Protein 9KHP (pdb70)

Solvent-accessible surface area: 12749 Å² total

Organism: NCBI:txid1038928

Radius of gyration: 18.42 Å; Cα contacts (8 Å, |Δi|>4): 536; chains: 1; bounding box: 43×42×57 Å

Secondary structure (DSSP, 8-state):
-PPP-----BTTBS-EES-HHHHHHHHHHHTTS-TTS-EEEEEETT--EEEEEGGGGG--GGGS-HHHHHHHHH--SEEEEET-TT-HHHHHHHHTT-EEEEEES-HHHHHHHHHHT--EEE--GGGHHHHSPTTS--EEEEEE-SSGGGGG-SHHHHHHHHHHHHHTEEEEEEEEEEEE--PPPGGGHHHHHHHHHTTPPTTEEEEEEEETTEE---EEEE---HHHHHHHHTTSSEEEEEEEEETTEEEEEEEE--

InterPro domains:
  IPR029063 S-adenosyl-L-methionine-dependent methyltransferase superfamily [G3DSA:3.40.50.150] (86-235)
  IPR029063 S-adenosyl-L-methionine-dependent methyltransferase superfamily [SSF53335] (89-272)
  IPR041698 Methyltransferase domain 25 [PF13649] (104-197)

Nearest PDB structures (foldseek):
  4nec-assembly1_A  TM=6.657E-01  e=1.499E-09  Streptomyces lasalocidi
  4nec-assembly4_D  TM=6.684E-01  e=3.317E-09  Streptomyces lasalocidi
  5t67-assembly1_A  TM=5.913E-01  e=2.034E-09  Actinomadura kijaniata
  7wzf-assembly1_A  TM=6.565E-01  e=1.625E-08  Streptomyces yunnanensis
  5t6b-assembly1_A  TM=5.320E-01  e=2.299E-09  Actinomadura kijaniata

B-factor: mean 22.59, std 8.32, range [8.63, 58.0]

Sequence (258 aa):
GPVPAGAAGAPGHEPLLGDPFGAVLRRCLDGGGTRDLAFEVVERDDGFIIAQDAGIYFAPPGEWPPTEQWAVERARGRVLDVGCGAGRHGLALREAGLDVLGVDSSPGAAEVARERGLDVLEARFTELPARLPDGAGPFDTFLLLGNGTGLLGTPAQARETLGALAEVAAPGAVILGDGLDVPVPPDRAAYERWNAERGRPEGFVRIRLRDRLLVGEWFDYAMISPDDLGRVLAGTRWDLASVERAGVRYLATLRLRD

Foldseek 3Di:
DDDDDDDDDDVVGAFDAAFQLLVQLVQCVVVPLAWPGGKWWKAFPVGDIDIDTRSVLQDALVPDDVLLNVQLVPFDAAEEEEQQQLNRRVLVVVVVPHNYEYEHQRPSSQVNNVVSPHHYFNDHLLCCVVRPDPVHDLHQEYEQDPQSVQQCFALVSVQSSLQSNLSSHDAFHKYWHKFFQDDDDPVCVVVQVVCVVVVHDPFKTWMWIDDDSYIYDTTIGGGAHPVNVQVSCVPHQWHFDDWADDVRMIITMITGHD

Structure (mmCIF, N/CA/C/O backbone):
data_9KHP
#
_entry.id   9KHP
#
_cell.length_a   60.990
_cell.length_b   124.320
_cell.length_c   69.900
_cell.angle_alpha   90.000
_cell.angle_beta   90.000
_cell.angle_gamma   90.000
#
_symmetry.space_group_name_H-M   'C 2 2 21'
#
loop_
_entity.id
_entity.type
_entity.pdbx_description
1 polymer 'Class I SAM-dependent methyltransferase'
2 non-polymer S-ADENOSYL-L-HOMOCYSTEINE
3 non-polymer CYSTEINE
4 non-polymer 'DIMETHYL SULFOXIDE'
5 non-polymer 1,2-ETHANEDIOL
6 non-polymer 'ACETATE ION'
7 water water
#
loop_
_atom_site.group_PDB
_atom_site.id
_atom_site.type_symbol
_atom_site.label_atom_id
_atom_site.label_alt_id
_atom_site.label_comp_id
_atom_site.label_asym_id
_atom_site.label_entity_id
_atom_site.label_seq_id
_atom_site.pdbx_PDB_ins_code
_atom_site.Cartn_x
_atom_site.Cartn_y
_atom_site.Cartn_z
_atom_site.occupancy
_atom_site.B_iso_or_equiv
_atom_site.auth_seq_id
_atom_site.auth_comp_id
_atom_site.auth_asym_id
_atom_site.auth_atom_id
_atom_site.pdbx_PDB_model_num
ATOM 1 N N . GLY A 1 26 ? 10.83373 3.62681 34.00386 1.000 48.43696 26 GLY A N 1
ATOM 2 C CA . GLY A 1 26 ? 10.96125 3.28146 35.41067 1.000 48.54412 26 GLY A CA 1
ATOM 3 C C . GLY A 1 26 ? 9.81563 2.46223 35.98430 1.000 43.43092 26 GLY A C 1
ATOM 4 O O . GLY A 1 26 ? 8.73337 2.39612 35.39413 1.000 42.88997 26 GLY A O 1
ATOM 5 N N . PRO A 1 27 ? 10.05050 1.83658 37.13727 1.000 42.51905 27 PRO A N 1
ATOM 6 C CA . PRO A 1 27 ? 9.00802 1.01366 37.76459 1.000 39.93981 27 PRO A CA 1
ATOM 7 C C . PRO A 1 27 ? 8.03131 1.85656 38.57381 1.000 38.88215 27 PRO A C 1
ATOM 8 O O . PRO A 1 27 ? 8.40419 2.84402 39.21185 1.000 40.86071 27 PRO A O 1
ATOM 12 N N . VAL A 1 28 ? 6.77089 1.44489 38.55983 1.000 29.62867 28 VAL A N 1
ATOM 13 C CA . VAL A 1 28 ? 5.67342 2.23958 39.10196 1.000 32.60447 28 VAL A CA 1
ATOM 14 C C . VAL A 1 28 ? 5.33512 1.72474 40.49583 1.000 31.08744 28 VAL A C 1
ATOM 15 O O . VAL A 1 28 ? 4.97211 0.54582 40.63273 1.000 29.10049 28 VAL A O 1
ATOM 19 N N . PRO A 1 29 ? 5.41674 2.55665 41.53766 1.000 31.97958 29 PRO A N 1
ATOM 20 C CA . PRO A 1 29 ? 4.96902 2.12250 42.86362 1.000 25.53590 29 PRO A CA 1
ATOM 21 C C . PRO A 1 29 ? 3.47770 1.82928 42.86293 1.000 27.64174 29 PRO A C 1
ATOM 22 O O . PRO A 1 29 ? 2.70142 2.43549 42.12241 1.000 26.24659 29 PRO A O 1
ATOM 26 N N . ALA A 1 30 ? 3.07724 0.89244 43.72202 1.000 25.03809 30 ALA A N 1
ATOM 27 C CA . ALA A 1 30 ? 1.70697 0.39695 43.68076 1.000 21.85797 30 ALA A CA 1
ATOM 28 C C . ALA A 1 30 ? 0.72209 1.25607 44.46529 1.000 26.92125 30 ALA A C 1
ATOM 29 O O . ALA A 1 30 ? -0.45826 1.31730 44.10032 1.000 31.35260 30 ALA A O 1
ATOM 31 N N . GLY A 1 31 ? 1.13893 1.88612 45.55415 1.000 23.03175 31 GLY A N 1
ATOM 32 C CA . GLY A 1 31 ? 0.13201 2.58536 46.33455 1.000 28.01662 31 GLY A CA 1
ATOM 33 C C . GLY A 1 31 ? -0.61424 1.68356 47.30128 1.000 27.91178 31 GLY A C 1
ATOM 34 O O . GLY A 1 31 ? -0.97083 0.54446 46.97566 1.000 27.47836 31 GLY A O 1
ATOM 35 N N . ALA A 1 32 ? -0.85249 2.18988 48.50154 1.000 23.95512 32 ALA A N 1
ATOM 36 C CA . ALA A 1 32 ? -1.31652 1.36300 49.59514 1.000 23.52198 32 ALA A CA 1
ATOM 37 C C . ALA A 1 32 ? -2.81608 1.12546 49.50893 1.000 23.01605 32 ALA A C 1
ATOM 38 O O . ALA A 1 32 ? -3.56886 1.91434 48.92990 1.000 23.61743 32 ALA A O 1
ATOM 40 N N . ALA A 1 33 ? -3.23998 0.00683 50.08026 1.000 18.43812 33 ALA A N 1
ATOM 41 C CA . ALA A 1 33 ? -4.65072 -0.21337 50.31726 1.000 18.08211 33 ALA A CA 1
ATOM 42 C C . ALA A 1 33 ? -5.09742 0.57381 51.54561 1.000 17.56462 33 ALA A C 1
ATOM 43 O O . ALA A 1 33 ? -4.28800 1.08460 52.32661 1.000 18.92914 33 ALA A O 1
ATOM 45 N N . GLY A 1 34 ? -6.40565 0.65804 51.71927 1.000 18.44631 34 GLY A N 1
ATOM 46 C CA . GLY A 1 34 ? -6.93113 1.26709 52.91909 1.000 15.89927 34 GLY A CA 1
ATOM 47 C C . GLY A 1 34 ? -7.37999 2.69960 52.69485 1.000 19.05640 34 GLY A C 1
ATOM 48 O O . GLY A 1 34 ? -6.81748 3.44571 51.88440 1.000 19.35985 34 GLY A O 1
ATOM 49 N N . ALA A 1 35 ?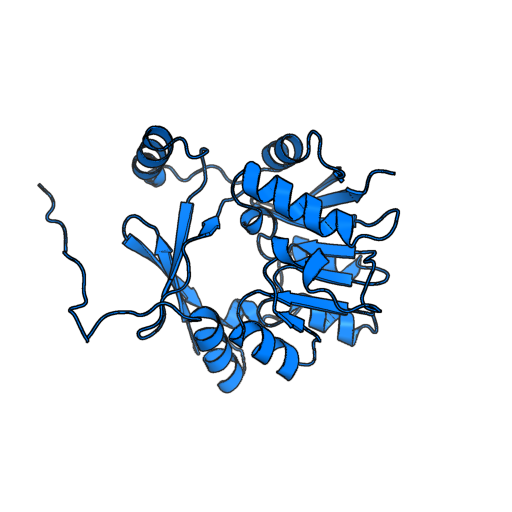 -8.40047 3.09161 53.44150 1.000 17.97849 35 ALA A N 1
ATOM 50 C CA . ALA A 1 35 ? -8.92115 4.44982 53.48681 1.000 17.36430 35 ALA A CA 1
ATOM 51 C C . ALA A 1 35 ? -9.50259 4.64303 54.87340 1.000 20.28092 35 ALA A C 1
ATOM 52 O O . ALA A 1 35 ? -9.77163 3.65841 55.56849 1.000 18.17849 35 ALA A O 1
ATOM 54 N N . PRO A 1 36 ? -9.70181 5.88564 55.30957 1.000 19.03211 36 PRO A N 1
ATOM 55 C CA . PRO A 1 36 ? -10.29332 6.11235 56.63501 1.000 21.08253 36 PRO A CA 1
ATOM 56 C C . PRO A 1 36 ? -11.58730 5.33172 56.80826 1.000 21.50554 36 PRO A C 1
ATOM 57 O O . PRO A 1 36 ? -12.48664 5.39528 55.97348 1.000 20.88342 36 PRO A O 1
ATOM 61 N N . GLY A 1 37 ? -11.66992 4.56575 57.89906 1.000 21.61491 37 GLY A N 1
ATOM 62 C CA . GLY A 1 37 ? -12.81775 3.72057 58.14892 1.000 21.90752 37 GLY A CA 1
ATOM 63 C C . GLY A 1 37 ? -12.80915 2.38023 57.44457 1.000 23.85635 37 GLY A C 1
ATOM 64 O O . GLY A 1 37 ? -13.68276 1.54532 57.72688 1.000 21.47942 37 GLY A O 1
ATOM 65 N N . HIS A 1 38 ? -11.85173 2.13636 56.53488 1.000 19.43411 38 HIS A N 1
ATOM 66 C CA . HIS A 1 38 ? -11.76946 0.89363 55.78435 1.000 19.86494 38 HIS A CA 1
ATOM 67 C C . HIS A 1 38 ? -10.28999 0.58154 55.56458 1.000 18.32296 38 HIS A C 1
ATOM 68 O O . HIS A 1 38 ? -9.76657 0.65267 54.46050 1.000 15.32425 38 HIS A O 1
ATOM 75 N N . GLU A 1 39 ? -9.59750 0.24757 56.64582 1.000 14.73006 39 GLU A N 1
ATOM 76 C CA . GLU A 1 39 ? -8.15812 0.06967 56.55684 1.000 17.18879 39 GLU A CA 1
ATOM 77 C C . GLU A 1 39 ? -7.71678 -0.88607 57.65018 1.000 16.97249 39 GLU A C 1
ATOM 78 O O . GLU A 1 39 ? -8.44662 -1.10629 58.62543 1.000 19.73968 39 GLU A O 1
ATOM 84 N N . PRO A 1 40 ? -6.52881 -1.46748 57.52181 1.000 17.34736 40 PRO A N 1
ATOM 85 C CA . PRO A 1 40 ? -6.07618 -2.43545 58.52026 1.000 17.52315 40 PRO A CA 1
ATOM 86 C C . PRO A 1 40 ? -5.83485 -1.78551 59.87589 1.000 18.71654 40 PRO A C 1
ATOM 87 O O . PRO A 1 40 ? -5.43947 -0.61850 59.98469 1.000 20.61286 40 PRO A O 1
ATOM 91 N N . LEU A 1 41 ? -6.10651 -2.55411 60.91932 1.000 18.17855 41 LEU A N 1
ATOM 92 C CA . LEU A 1 41 ? -6.04050 -2.06866 62.28606 1.000 18.35209 41 LEU A CA 1
ATOM 93 C C . LEU A 1 41 ? -5.00414 -2.86551 63.06430 1.000 21.27057 41 LEU A C 1
ATOM 94 O O . LEU A 1 41 ? -4.80123 -4.05956 62.81904 1.000 18.05852 41 LEU A O 1
ATOM 99 N N . LEU A 1 42 ? -4.33583 -2.19662 63.99941 1.000 16.58251 42 LEU A N 1
ATOM 100 C CA . LEU A 1 42 ? -3.39543 -2.90398 64.85755 1.000 17.12301 42 LEU A CA 1
ATOM 101 C C . LEU A 1 42 ? -4.13258 -3.90896 65.73607 1.000 18.41134 42 LEU A C 1
ATOM 102 O O . LEU A 1 42 ? -5.17141 -3.59756 66.32626 1.000 19.94785 42 LEU A O 1
ATOM 107 N N . GLY A 1 43 ? -3.59774 -5.13055 65.80456 1.000 17.28850 43 GLY A N 1
ATOM 108 C CA . GLY A 1 43 ? -4.15526 -6.14281 66.66506 1.000 14.06642 43 GLY A CA 1
ATOM 109 C C . GLY A 1 43 ? -3.30202 -7.39173 66.69955 1.000 15.83685 43 GLY A C 1
ATOM 110 O O . GLY A 1 43 ? -2.07151 -7.29812 66.70687 1.000 13.93995 43 GLY A O 1
ATOM 111 N N . ASP A 1 44 ? -3.94022 -8.56042 66.70160 1.000 14.58750 44 ASP A N 1
ATOM 112 C CA . ASP A 1 44 ? -3.27020 -9.83900 66.92952 1.000 12.08898 44 ASP A CA 1
ATOM 113 C C . ASP A 1 44 ? -3.52005 -10.78460 65.75855 1.000 11.74705 44 ASP A C 1
ATOM 114 O O . ASP A 1 44 ? -4.18283 -11.82312 65.91205 1.000 14.39288 44 ASP A O 1
ATOM 119 N N . PRO A 1 45 ? -2.97253 -10.47987 64.58674 1.000 12.84673 45 PRO A N 1
ATOM 120 C CA . PRO A 1 45 ? -3.17345 -11.38460 63.44486 1.000 13.40071 45 PRO A CA 1
ATOM 121 C C . PRO A 1 45 ? -2.57817 -12.77461 63.65293 1.000 12.41688 45 PRO A C 1
ATOM 122 O O . PRO A 1 45 ? -3.15105 -13.75005 63.15473 1.000 13.31557 45 PRO A O 1
ATOM 126 N N . PHE A 1 46 ? -1.44528 -12.90909 64.35191 1.000 11.26383 46 PHE A N 1
ATOM 127 C CA . PHE A 1 46 ? -0.88597 -14.25212 64.54092 1.000 12.18577 46 PHE A CA 1
ATOM 128 C C . PHE A 1 46 ? -1.81951 -15.12530 65.37059 1.000 14.35605 46 PHE A C 1
ATOM 129 O O . PHE A 1 46 ? -2.00995 -16.30832 65.06878 1.000 12.69828 46 PHE A O 1
ATOM 137 N N . GLY A 1 47 ? -2.39592 -14.55850 66.43499 1.000 13.41991 47 GLY A N 1
ATOM 138 C CA . GLY A 1 47 ? -3.37017 -15.29998 67.21305 1.000 13.39619 47 GLY A CA 1
ATOM 139 C C . GLY A 1 47 ? -4.54122 -15.75917 66.36907 1.000 13.46491 47 GLY A C 1
ATOM 140 O O . GLY A 1 47 ? -5.03173 -16.87463 66.53125 1.000 11.83765 47 GLY A O 1
ATOM 141 N N . ALA A 1 48 ? -4.99621 -14.90953 65.44518 1.000 14.00325 48 ALA A N 1
ATOM 142 C CA . ALA A 1 48 ? -6.12421 -15.29444 64.59579 1.000 11.32121 48 ALA A CA 1
ATOM 143 C C . ALA A 1 48 ? -5.75481 -16.45315 63.67649 1.000 11.81377 48 ALA A C 1
ATOM 144 O O . ALA A 1 48 ? -6.55164 -17.37726 63.48138 1.000 12.17709 48 ALA A O 1
ATOM 146 N N . VAL A 1 49 ? -4.54900 -16.40883 63.10024 1.000 12.96245 49 VAL A N 1
ATOM 147 C CA . VAL A 1 49 ? -4.08878 -17.47889 62.21532 1.000 10.85383 49 VAL A CA 1
ATOM 148 C C . VAL A 1 49 ? -3.97572 -18.78956 62.98238 1.000 12.28370 49 VAL A C 1
ATOM 149 O O . VAL A 1 49 ? -4.43367 -19.83799 62.52429 1.000 13.16771 49 VAL A O 1
ATOM 153 N N . LEU A 1 50 ? -3.34090 -18.75404 64.15308 1.000 11.43509 50 LEU A N 1
ATOM 154 C CA . LEU A 1 50 ? -3.18889 -19.98236 64.93615 1.000 11.32598 50 LEU A CA 1
ATOM 155 C C . LEU A 1 50 ? -4.53679 -20.54712 65.37106 1.000 12.79950 50 LEU A C 1
ATOM 156 O O . LEU A 1 50 ? -4.72711 -21.77040 65.39543 1.000 11.99449 50 LEU A O 1
ATOM 161 N N . ARG A 1 51 ? -5.47258 -19.67067 65.73898 1.000 11.28768 51 ARG A N 1
ATOM 162 C CA . ARG A 1 51 ? -6.80445 -20.11459 66.11598 1.000 13.58227 51 ARG A CA 1
ATOM 163 C C . ARG A 1 51 ? -7.49474 -20.81292 64.94876 1.000 15.34532 51 ARG A C 1
ATOM 164 O O . ARG A 1 51 ? -8.08806 -21.88164 65.12254 1.000 13.72367 51 ARG A O 1
ATOM 172 N N . ARG A 1 52 ? -7.40462 -20.23921 63.74570 1.000 13.53965 52 ARG A N 1
ATOM 173 C CA . ARG A 1 52 ? -8.01524 -20.87324 62.58139 1.000 13.59433 52 ARG A CA 1
ATOM 174 C C . ARG A 1 52 ? -7.35905 -22.21153 62.28922 1.000 14.71489 52 ARG A C 1
ATOM 175 O O . ARG A 1 52 ? -8.03930 -23.18271 61.94303 1.000 13.05576 52 ARG A O 1
ATOM 183 N N . CYS A 1 53 ? -6.03601 -22.28374 62.44408 1.000 12.45980 53 CYS A N 1
ATOM 184 C CA . CYS A 1 53 ? -5.33150 -23.53555 62.22756 1.000 13.18406 53 CYS A CA 1
ATOM 185 C C . CYS A 1 53 ? -5.78197 -24.60149 63.22083 1.000 13.46956 53 CYS A C 1
ATOM 186 O O . CYS A 1 53 ? -6.09763 -25.73273 62.82886 1.000 15.74308 53 CYS A O 1
ATOM 189 N N . LEU A 1 54 ? -5.80412 -24.26060 64.51226 1.000 13.16755 54 LEU A N 1
ATOM 190 C CA . LEU A 1 54 ? -6.19606 -25.23993 65.53075 1.000 15.21893 54 LEU A CA 1
ATOM 191 C C . LEU A 1 54 ? -7.62990 -25.71277 65.31067 1.000 18.27745 54 LEU A C 1
ATOM 192 O O . LEU A 1 54 ? -7.93852 -26.90776 65.45057 1.000 16.76624 54 LEU A O 1
ATOM 197 N N . ASP A 1 55 ? -8.52017 -24.78170 64.96619 1.000 14.79021 55 ASP A N 1
ATOM 198 C CA . ASP A 1 55 ? -9.92626 -25.11368 64.77502 1.000 16.52990 55 ASP A CA 1
ATOM 199 C C . ASP A 1 55 ? -10.13107 -26.10797 63.63650 1.000 19.29115 55 ASP A C 1
ATOM 200 O O . ASP A 1 55 ? -11.14709 -26.81561 63.61385 1.000 19.11197 55 ASP A O 1
ATOM 205 N N . GLY A 1 56 ? -9.19108 -26.19534 62.69940 1.000 15.67819 56 GLY A N 1
ATOM 206 C CA . GLY A 1 56 ? -9.27245 -27.14747 61.61403 1.000 17.66187 56 GLY A CA 1
ATOM 207 C C . GLY A 1 56 ? -8.51088 -28.42440 61.84076 1.000 17.32284 56 GLY A C 1
ATOM 208 O O . GLY A 1 56 ? -8.53720 -29.31422 60.98250 1.000 20.02438 56 GLY A O 1
ATOM 209 N N . GLY A 1 57 ? -7.79969 -28.53562 62.95484 1.000 16.06941 57 GLY A N 1
ATOM 210 C CA . GLY A 1 57 ? -7.06986 -29.74183 63.28215 1.000 16.56619 57 GLY A CA 1
ATOM 211 C C . GLY A 1 57 ? -5.58082 -29.54695 63.39909 1.000 17.13015 57 GLY A C 1
ATOM 212 O O . GLY A 1 57 ? -4.87125 -30.52952 63.65596 1.000 15.26998 57 GLY A O 1
ATOM 213 N N . GLY A 1 58 ? -5.07571 -28.32685 63.19915 1.000 15.72270 58 GLY A N 1
ATOM 214 C CA . GLY A 1 58 ? -3.66657 -28.05051 63.38921 1.000 14.75865 58 GLY A CA 1
ATOM 215 C C . GLY A 1 58 ? -2.75302 -28.72839 62.39719 1.000 19.98423 58 GLY A C 1
ATOM 216 O O . GLY A 1 58 ? -1.62177 -29.07132 62.74509 1.000 26.74920 58 GLY A O 1
ATOM 217 N N . THR A 1 59 ? -3.22651 -28.98169 61.19093 1.000 18.15181 59 THR A N 1
ATOM 218 C CA . THR A 1 59 ? -2.41461 -29.57595 60.14093 1.000 20.79250 59 THR A CA 1
ATOM 219 C C . THR A 1 59 ? -2.17394 -28.53385 59.05126 1.000 21.29831 59 THR A C 1
ATOM 220 O O . THR A 1 59 ? -2.65920 -27.40027 59.12280 1.000 15.96224 59 THR A O 1
ATOM 224 N N . ARG A 1 60 ? -1.46158 -28.94619 58.00853 1.000 21.22396 60 ARG A N 1
ATOM 225 C CA . ARG A 1 60 ? -1.20218 -28.04008 56.90513 1.000 20.86464 60 ARG A CA 1
ATOM 226 C C . ARG A 1 60 ? -2.46795 -27.79806 56.07962 1.000 20.51142 60 ARG A C 1
ATOM 227 O O . ARG A 1 60 ? -3.51057 -28.43760 56.26594 1.000 21.73581 60 ARG A O 1
ATOM 235 N N . ASP A 1 61 ? -2.36181 -26.81652 55.17963 1.000 17.02377 61 ASP A N 1
ATOM 236 C CA . ASP A 1 61 ? -3.40746 -26.40187 54.23767 1.000 18.79566 61 ASP A CA 1
ATOM 237 C C . ASP A 1 61 ? -4.68255 -25.92615 54.93129 1.000 19.43283 61 ASP A C 1
ATOM 238 O O . ASP A 1 61 ? -5.77164 -26.01359 54.36296 1.000 22.22807 61 ASP A O 1
ATOM 243 N N . LEU A 1 62 ? -4.57569 -25.40441 56.15312 1.000 15.00439 62 LEU A N 1
ATOM 244 C CA . LEU A 1 62 ? -5.71718 -24.82706 56.85218 1.000 14.18775 62 LEU A CA 1
ATOM 245 C C . LEU A 1 62 ? -5.63244 -23.31887 57.01654 1.000 15.96196 62 LEU A C 1
ATOM 246 O O . LEU A 1 62 ? -6.64149 -22.62475 56.86483 1.000 18.37820 62 LEU A O 1
ATOM 251 N N . ALA A 1 63 ? -4.46321 -22.79824 57.37013 1.000 13.60759 63 ALA A N 1
ATOM 252 C CA . ALA A 1 63 ? -4.29742 -21.36894 57.57909 1.000 13.65393 63 ALA A CA 1
ATOM 253 C C . ALA A 1 63 ? -2.85341 -20.99394 57.28113 1.000 12.32069 63 ALA A C 1
ATOM 254 O O . ALA A 1 63 ? -1.94675 -21.82552 57.38029 1.000 11.83558 63 ALA A O 1
ATOM 256 N N . PHE A 1 64 ? -2.65331 -19.72802 56.92450 1.000 10.92592 64 PHE A N 1
ATOM 257 C CA . PHE A 1 64 ? -1.36285 -19.24212 56.45029 1.000 12.27857 64 PHE A CA 1
ATOM 258 C C . PHE A 1 64 ? -0.95383 -17.96577 57.17518 1.000 12.37425 64 PHE A C 1
ATOM 259 O O . PHE A 1 64 ? -1.78043 -17.07812 57.42486 1.000 16.09443 64 PHE A O 1
ATOM 267 N N . GLU A 1 65 ? 0.32495 -17.90434 57.53775 1.000 11.98651 65 GLU A N 1
ATOM 268 C CA . GLU A 1 65 ? 0.91855 -16.71694 58.13409 1.000 13.78488 65 GLU A CA 1
ATOM 269 C C . GLU A 1 65 ? 1.40117 -15.83454 56.99467 1.000 13.31956 65 GLU A C 1
ATOM 270 O O . GLU A 1 65 ? 2.08185 -16.32305 56.09282 1.000 13.34521 65 GLU A O 1
ATOM 276 N N . VAL A 1 66 ? 1.02602 -14.55880 57.00818 1.000 11.40488 66 VAL A N 1
ATOM 277 C CA . VAL A 1 66 ? 1.51016 -13.60322 56.01504 1.000 12.34262 66 VAL A CA 1
ATOM 278 C C . VAL A 1 66 ? 2.39781 -12.59023 56.72652 1.000 12.29787 66 VAL A C 1
ATOM 279 O O . VAL A 1 66 ? 1.96239 -11.93936 57.68496 1.000 13.41917 66 VAL A O 1
ATOM 283 N N . VAL A 1 67 ? 3.64262 -12.46692 56.26129 1.000 10.32008 67 VAL A N 1
ATOM 284 C CA . VAL A 1 67 ? 4.62183 -11.53163 56.80792 1.000 12.13671 67 VAL A CA 1
ATOM 285 C C . VAL A 1 67 ? 4.83226 -10.42311 55.79134 1.000 12.22047 67 VAL A C 1
ATOM 286 O O . VAL A 1 67 ? 4.98339 -10.69729 54.59631 1.000 12.48855 67 VAL A O 1
ATOM 290 N N . GLU A 1 68 ? 4.81719 -9.16965 56.26640 1.000 9.47638 68 GLU A N 1
ATOM 291 C CA . GLU A 1 68 ? 5.08929 -7.99391 55.45023 1.000 10.53419 68 GLU A CA 1
ATOM 292 C C . GLU A 1 68 ? 6.30922 -7.28104 56.02612 1.000 13.54095 68 GLU A C 1
ATOM 293 O O . GLU A 1 68 ? 6.33790 -6.94892 57.21674 1.000 12.16752 68 GLU A O 1
ATOM 299 N N . ARG A 1 69 ? 7.32472 -7.08003 55.19111 1.000 13.13354 69 ARG A N 1
ATOM 300 C CA . ARG A 1 69 ? 8.49272 -6.30573 55.57699 1.000 12.92295 69 ARG A CA 1
ATOM 301 C C . ARG A 1 69 ? 8.17481 -4.81229 55.48333 1.000 11.33826 69 ARG A C 1
ATOM 302 O O . ARG A 1 69 ? 7.18723 -4.40569 54.86780 1.000 13.35314 69 ARG A O 1
ATOM 310 N N . ASP A 1 70 ? 9.04137 -3.97388 56.07647 1.000 12.98227 70 ASP A N 1
ATOM 311 C CA . ASP A 1 70 ? 8.71303 -2.54218 56.08102 1.000 13.43578 70 ASP A CA 1
ATOM 312 C C . ASP A 1 70 ? 8.89620 -1.86099 54.72346 1.000 14.08371 70 ASP A C 1
ATOM 313 O O . ASP A 1 70 ? 8.49427 -0.69536 54.58256 1.000 16.71487 70 ASP A O 1
ATOM 318 N N . ASP A 1 71 ? 9.45992 -2.53375 53.72240 1.000 13.21155 71 ASP A N 1
ATOM 319 C CA . ASP A 1 71 ? 9.37841 -2.03566 52.35666 1.000 12.38762 71 ASP A CA 1
ATOM 320 C C . ASP A 1 71 ? 8.17934 -2.60748 51.61242 1.000 15.72423 71 ASP A C 1
ATOM 321 O O . ASP A 1 71 ? 8.02038 -2.34286 50.42012 1.000 16.44116 71 ASP A O 1
ATOM 326 N N . GLY A 1 72 ? 7.33850 -3.38239 52.28830 1.000 13.30141 72 GLY A N 1
ATOM 327 C CA . GLY A 1 72 ? 6.19260 -3.99869 51.65051 1.000 12.47797 72 GLY A CA 1
ATOM 328 C C . GLY A 1 72 ? 6.43568 -5.38417 51.07461 1.000 12.48811 72 GLY A C 1
ATOM 329 O O . GLY A 1 72 ? 5.53166 -5.93688 50.43114 1.000 12.86828 72 GLY A O 1
ATOM 330 N N . PHE A 1 73 ? 7.62124 -5.95360 51.26407 1.000 13.27018 73 PHE A N 1
ATOM 331 C CA . PHE A 1 73 ? 7.91588 -7.29600 50.76507 1.000 13.12707 73 PHE A CA 1
ATOM 332 C C . PHE A 1 73 ? 7.00165 -8.31142 51.44995 1.000 12.09271 73 PHE A C 1
ATOM 333 O O . PHE A 1 73 ? 6.95361 -8.36327 52.67888 1.000 12.38805 73 PHE A O 1
ATOM 341 N N . ILE A 1 74 ? 6.28905 -9.13269 50.66184 1.000 10.85687 74 ILE A N 1
ATOM 342 C CA . ILE A 1 74 ? 5.27808 -10.05305 51.18668 1.000 10.20457 74 ILE A CA 1
ATOM 343 C C . ILE A 1 74 ? 5.76391 -11.49789 51.03749 1.000 11.68562 74 ILE A C 1
ATOM 344 O O . ILE A 1 74 ? 6.22204 -11.90373 49.96287 1.000 11.29293 74 ILE A O 1
ATOM 349 N N . ILE A 1 75 ? 5.65556 -12.27549 52.11405 1.000 11.67918 75 ILE A N 1
ATOM 350 C CA . ILE A 1 75 ? 5.91687 -13.71182 52.04013 1.000 10.52775 75 ILE A CA 1
ATOM 351 C C . ILE A 1 75 ? 4.98554 -14.42253 53.01281 1.000 13.44888 75 ILE A C 1
ATOM 352 O O . ILE A 1 75 ? 4.69541 -13.91774 54.10286 1.000 14.54535 75 ILE A O 1
ATOM 357 N N . ALA A 1 76 ? 4.52181 -15.60619 52.61415 1.000 11.03443 76 ALA A N 1
ATOM 358 C CA . ALA A 1 76 ? 3.60146 -16.38509 53.42628 1.000 8.62523 76 ALA A CA 1
ATOM 359 C C . ALA A 1 76 ? 4.16331 -17.78150 53.65485 1.000 13.67024 76 ALA A C 1
ATOM 360 O O . ALA A 1 76 ? 5.05478 -18.24426 52.94184 1.000 13.74336 76 ALA A O 1
ATOM 362 N N . GLN A 1 77 ? 3.63143 -18.44909 54.67321 1.000 12.67026 77 GLN A N 1
ATOM 363 C CA . GLN A 1 77 ? 3.94995 -19.84885 54.90602 1.000 12.63177 77 GLN A CA 1
ATOM 364 C C . GLN A 1 77 ? 2.76226 -20.49477 55.60240 1.000 12.94695 77 GLN A C 1
ATOM 365 O O . GLN A 1 77 ? 1.88185 -19.82127 56.13725 1.000 12.08963 77 GLN A O 1
ATOM 371 N N . ASP A 1 78 ? 2.74275 -21.81984 55.58123 1.000 11.37443 78 ASP A N 1
ATOM 372 C CA . ASP A 1 78 ? 1.65214 -22.56996 56.18710 1.000 12.06691 78 ASP A CA 1
ATOM 373 C C . ASP A 1 78 ? 1.80662 -22.57314 57.70731 1.000 12.69224 78 ASP A C 1
ATOM 374 O O . ASP A 1 78 ? 2.86871 -22.93237 58.22781 1.000 13.00425 78 ASP A O 1
ATOM 379 N N . ALA A 1 79 ? 0.73950 -22.19623 58.41899 1.000 11.51931 79 ALA A N 1
ATOM 380 C CA . ALA A 1 79 ? 0.78507 -22.13492 59.87765 1.000 11.03267 79 ALA A CA 1
ATOM 381 C C . ALA A 1 79 ? 0.81436 -23.51414 60.53898 1.000 11.37165 79 ALA A C 1
ATOM 382 O O . ALA A 1 79 ? 1.02802 -23.59684 61.75510 1.000 11.04403 79 ALA A O 1
ATOM 384 N N . GLY A 1 80 ? 0.62360 -24.59438 59.77640 1.000 12.76595 80 GLY A N 1
ATOM 385 C CA . GLY A 1 80 ? 0.74159 -25.92521 60.34856 1.000 14.61015 80 GLY A CA 1
ATOM 386 C C . GLY A 1 80 ? 2.07694 -26.18500 61.00825 1.000 15.53656 80 GLY A C 1
ATOM 387 O O . GLY A 1 80 ? 2.15406 -27.01905 61.91021 1.000 12.86623 80 GLY A O 1
ATOM 388 N N . ILE A 1 81 ? 3.13037 -25.47452 60.59310 1.000 12.93296 81 ILE A N 1
ATOM 389 C CA . ILE A 1 81 ? 4.44513 -25.67950 61.19512 1.000 16.13387 81 ILE A CA 1
ATOM 390 C C . ILE A 1 81 ? 4.39479 -25.46644 62.70592 1.000 14.67874 81 ILE A C 1
ATOM 391 O O . ILE A 1 81 ? 5.10697 -26.14124 63.46110 1.000 14.34560 81 ILE A O 1
ATOM 396 N N . TYR A 1 82 ? 3.52173 -24.57411 63.17814 1.000 11.25877 82 TYR A N 1
ATOM 397 C CA . TYR A 1 82 ? 3.45256 -24.27894 64.60657 1.000 12.53280 82 TYR A CA 1
ATOM 398 C C . TYR A 1 82 ? 2.80163 -25.39204 65.41578 1.000 12.60200 82 TYR A C 1
ATOM 399 O O . TYR A 1 82 ? 2.84851 -25.34144 66.64803 1.000 14.27984 82 TYR A O 1
ATOM 408 N N . PHE A 1 83 ? 2.22876 -26.40153 64.75834 1.000 12.86623 83 PHE A N 1
ATOM 409 C CA . PHE A 1 83 ? 1.59795 -27.52659 65.43137 1.000 14.11060 83 PHE A CA 1
ATOM 410 C C . PHE A 1 83 ? 2.35040 -28.82726 65.17979 1.000 14.98941 83 PHE A C 1
ATOM 411 O O . PHE A 1 83 ? 1.87809 -29.89944 65.57571 1.000 16.12480 83 PHE A O 1
ATOM 419 N N . ALA A 1 84 ? 3.52405 -28.75077 64.55796 1.000 13.56047 84 ALA A N 1
ATOM 420 C CA . ALA A 1 84 ? 4.23830 -29.95137 64.15355 1.000 15.09872 84 ALA A CA 1
ATOM 421 C C . ALA A 1 84 ? 4.66131 -30.75836 65.38068 1.000 16.92810 84 ALA A C 1
ATOM 422 O O . ALA A 1 84 ? 5.07304 -30.17825 66.39827 1.000 15.86600 84 ALA A O 1
ATOM 424 N N . PRO A 1 85 ? 4.56047 -32.08590 65.31810 1.000 19.65866 85 PRO A N 1
ATOM 425 C CA . PRO A 1 85 ? 4.96915 -32.93840 66.44802 1.000 19.68893 85 PRO A CA 1
ATOM 426 C C . PRO A 1 85 ? 6.48129 -33.07433 66.51944 1.000 16.80040 85 PRO A C 1
ATOM 427 O O . PRO A 1 85 ? 7.19176 -32.71137 65.56643 1.000 17.22306 85 PRO A O 1
ATOM 431 N N . PRO A 1 86 ? 7.01379 -33.58215 67.64178 1.000 17.86263 86 PRO A N 1
ATOM 432 C CA . PRO A 1 86 ? 8.48163 -33.60182 67.81375 1.000 17.69477 86 PRO A CA 1
ATOM 433 C C . PRO A 1 86 ? 9.24111 -34.28344 66.68781 1.000 17.54253 86 PRO A C 1
ATOM 434 O O . PRO A 1 86 ? 10.29951 -33.78706 66.28005 1.000 18.68184 86 PRO A O 1
ATOM 438 N N . GLY A 1 87 ? 8.72756 -35.39598 66.16464 1.000 21.87014 87 GLY A N 1
ATOM 439 C CA . GLY A 1 87 ? 9.40617 -36.10871 65.09572 1.000 23.11314 87 GLY A CA 1
ATOM 440 C C . GLY A 1 87 ? 9.55105 -35.32419 63.80858 1.000 21.77556 87 GLY A C 1
ATOM 441 O O . GLY A 1 87 ? 10.36173 -35.70999 62.96036 1.000 26.29894 87 GLY A O 1
ATOM 442 N N . GLU A 1 88 ? 8.80434 -34.23502 63.63577 1.000 20.51600 88 GLU A N 1
ATOM 443 C CA . GLU A 1 88 ? 8.96078 -33.40462 62.44958 1.000 20.71493 88 GLU A CA 1
ATOM 444 C C . GLU A 1 88 ? 9.87929 -32.20951 62.66025 1.000 20.01551 88 GLU A C 1
ATOM 445 O O . GLU A 1 88 ? 10.16482 -31.49709 61.69240 1.000 23.61485 88 GLU A O 1
ATOM 451 N N . TRP A 1 89 ? 10.33938 -31.96170 63.88455 1.000 17.63414 89 TRP A N 1
ATOM 452 C CA . TRP A 1 89 ? 11.15569 -30.78932 64.14127 1.000 15.55848 89 TRP A CA 1
ATOM 453 C C . TRP A 1 89 ? 12.56941 -30.96034 63.59435 1.000 17.88476 89 TRP A C 1
ATOM 454 O O . TRP A 1 89 ? 13.07577 -32.08456 63.49439 1.000 20.49063 89 TRP A O 1
ATOM 465 N N . PRO A 1 90 ? 13.23777 -29.84899 63.28713 1.000 18.27936 90 PRO A N 1
ATOM 466 C CA . PRO A 1 90 ? 14.65984 -29.91540 62.97361 1.000 20.02457 90 PRO A CA 1
ATOM 467 C C . PRO A 1 90 ? 15.41527 -30.50745 64.14841 1.000 21.67572 90 PRO A C 1
ATOM 468 O O . PRO A 1 90 ? 14.97003 -30.40142 65.30555 1.000 21.00537 90 PRO A O 1
ATOM 472 N N . PRO A 1 91 ? 16.56885 -31.12687 63.89825 1.000 20.19811 91 PRO A N 1
ATOM 473 C CA . PRO A 1 91 ? 17.30012 -31.76857 65.00364 1.000 21.64614 91 PRO A CA 1
ATOM 474 C C . PRO A 1 91 ? 17.69507 -30.80055 66.10469 1.000 17.92455 91 PRO A C 1
ATOM 475 O O . PRO A 1 91 ? 17.72694 -31.20051 67.27133 1.000 18.94239 91 PRO A O 1
ATOM 479 N N . THR A 1 92 ? 17.99470 -29.54190 65.77137 1.000 16.35336 92 THR A N 1
ATOM 480 C CA . THR A 1 92 ? 18.38605 -28.57204 66.79386 1.000 16.13076 92 THR A CA 1
ATOM 481 C C . THR A 1 92 ? 17.28554 -28.37542 67.83401 1.000 16.86689 92 THR A C 1
ATOM 482 O O . THR A 1 92 ? 17.57183 -28.25489 69.03284 1.000 15.92773 92 THR A O 1
ATOM 486 N N . GLU A 1 93 ? 16.01745 -28.35061 67.39825 1.000 17.28711 93 GLU A N 1
ATOM 48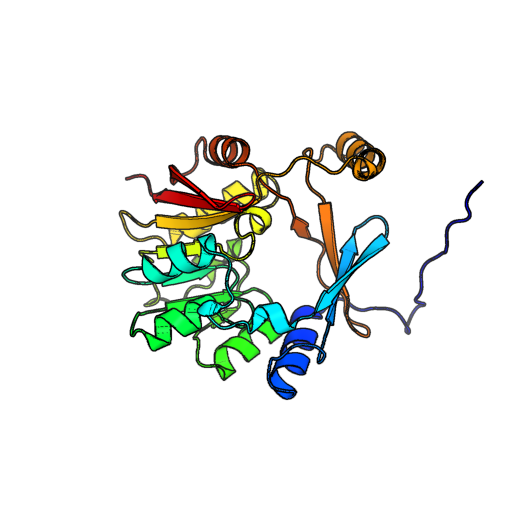7 C CA . GLU A 1 93 ? 14.91033 -28.23635 68.34872 1.000 16.05928 93 GLU A CA 1
ATOM 488 C C . GLU A 1 93 ? 14.72050 -29.52372 69.13725 1.000 16.49545 93 GLU A C 1
ATOM 489 O O . GLU A 1 93 ? 14.43433 -29.48820 70.34105 1.000 14.70762 93 GLU A O 1
ATOM 495 N N . GLN A 1 94 ? 14.85063 -30.67183 68.47296 1.000 14.40200 94 GLN A N 1
ATOM 496 C CA . GLN A 1 94 ? 14.74082 -31.94463 69.17427 1.000 17.64341 94 GLN A CA 1
ATOM 497 C C . GLN A 1 94 ? 15.79440 -32.05894 70.27059 1.000 16.12622 94 GLN A C 1
ATOM 498 O O . GLN A 1 94 ? 15.48906 -32.46857 71.39563 1.000 15.62422 94 GLN A O 1
ATOM 504 N N . TRP A 1 95 ? 17.04410 -31.69748 69.95968 1.000 15.00589 95 TRP A N 1
ATOM 505 C CA . TRP A 1 95 ? 18.09762 -31.72818 70.97072 1.000 15.63760 95 TRP A CA 1
ATOM 506 C C . TRP A 1 95 ? 17.72547 -30.87194 72.17147 1.000 18.42742 95 TRP A C 1
ATOM 507 O O . TRP A 1 95 ? 17.86181 -31.30243 73.32168 1.000 16.68978 95 TRP A O 1
ATOM 518 N N . ALA A 1 96 ? 17.27743 -29.63803 71.91505 1.000 16.21525 96 ALA A N 1
ATOM 519 C CA . ALA A 1 96 ? 16.96085 -28.70534 72.99993 1.000 15.07758 96 ALA A CA 1
ATOM 520 C C . ALA A 1 96 ? 15.88500 -29.26872 73.91619 1.000 16.33817 96 ALA A C 1
ATOM 521 O O . ALA A 1 96 ? 16.03068 -29.26026 75.14253 1.000 15.13792 96 ALA A O 1
ATOM 523 N N . VAL A 1 97 ? 14.80274 -29.78536 73.33217 1.000 13.43926 97 VAL A N 1
ATOM 524 C CA . VAL A 1 97 ? 13.67516 -30.23516 74.13150 1.000 13.42625 97 VAL A CA 1
ATOM 525 C C . VAL A 1 97 ? 14.04610 -31.46823 74.94545 1.000 18.17317 97 VAL A C 1
ATOM 526 O O . VAL A 1 97 ? 13.65311 -31.59831 76.10619 1.000 17.73495 97 VAL A O 1
ATOM 530 N N . GLU A 1 98 ? 14.83581 -32.37632 74.37561 1.000 18.79383 98 GLU A N 1
ATOM 531 C CA . GLU A 1 98 ? 15.14165 -33.58238 75.13734 1.000 19.07020 98 GLU A CA 1
ATOM 532 C C . GLU A 1 98 ? 16.11762 -33.31886 76.28033 1.000 20.24639 98 GLU A C 1
ATOM 533 O O . GLU A 1 98 ? 16.16143 -34.11399 77.22355 1.000 20.64165 98 GLU A O 1
ATOM 539 N N . ARG A 1 99 ? 16.87026 -32.21339 76.23611 1.000 16.03332 99 ARG A N 1
ATOM 540 C CA . ARG A 1 99 ? 17.82372 -31.85613 77.28303 1.000 17.41033 99 ARG A CA 1
ATOM 541 C C . ARG A 1 99 ? 17.23722 -30.98962 78.38101 1.000 20.97525 99 ARG A C 1
ATOM 542 O O . ARG A 1 99 ? 17.88764 -30.81403 79.41586 1.000 22.28052 99 ARG A O 1
ATOM 550 N N . ALA A 1 100 ? 16.06958 -30.39034 78.15090 1.000 18.17518 100 ALA A N 1
ATOM 551 C CA . ALA A 1 100 ? 15.47166 -29.48928 79.12195 1.000 17.92393 100 ALA A CA 1
ATOM 552 C C . ALA A 1 100 ? 15.34992 -30.16053 80.48509 1.000 19.00560 100 ALA A C 1
ATOM 553 O O . ALA A 1 100 ? 14.97360 -31.32903 80.58378 1.000 18.66667 100 ALA A O 1
ATOM 555 N N . ARG A 1 101 ? 15.66434 -29.40915 81.54077 1.000 18.07901 101 ARG A N 1
ATOM 556 C CA . ARG A 1 101 ? 15.58010 -29.92901 82.89744 1.000 20.51815 101 ARG A CA 1
ATOM 557 C C . ARG A 1 101 ? 15.01969 -28.85114 83.82014 1.000 19.93690 101 ARG A C 1
ATOM 558 O O . ARG A 1 101 ? 15.07904 -27.65228 83.52616 1.000 18.57126 101 ARG A O 1
ATOM 566 N N . GLY A 1 102 ? 14.46875 -29.29808 84.95080 1.000 19.88007 102 GLY A N 1
ATOM 567 C CA . GLY A 1 102 ? 14.01109 -28.36851 85.96379 1.000 20.08800 102 GLY A CA 1
ATOM 568 C C . GLY A 1 102 ? 12.80893 -27.55532 85.52017 1.000 17.01970 102 GLY A C 1
ATOM 569 O O . GLY A 1 102 ? 11.96241 -28.00670 84.74117 1.000 18.47575 102 GLY A O 1
ATOM 570 N N . ARG A 1 103 ? 12.71802 -26.34175 86.06234 1.000 18.55427 103 ARG A N 1
ATOM 571 C CA . ARG A 1 103 ? 11.63492 -25.43213 85.71594 1.000 19.24086 103 ARG A CA 1
ATOM 572 C C . ARG A 1 103 ? 11.96305 -24.79060 84.37803 1.000 15.36879 103 ARG A C 1
ATOM 573 O O . ARG A 1 103 ? 12.99396 -24.12627 84.24060 1.000 17.54731 103 ARG A O 1
ATOM 581 N N . VAL A 1 104 ? 11.09297 -24.99225 83.39419 1.000 15.50970 104 VAL A N 1
ATOM 582 C CA . VAL A 1 104 ? 11.36427 -24.60729 82.01624 1.000 13.63602 104 VAL A CA 1
ATOM 583 C C . VAL A 1 104 ? 10.47146 -23.43567 81.64187 1.000 12.23424 104 VAL A C 1
ATOM 584 O O . VAL A 1 104 ? 9.26810 -23.44228 81.93993 1.000 14.71463 104 VAL A O 1
ATOM 588 N N . LEU A 1 105 ? 11.05938 -22.43712 80.98152 1.000 11.68445 105 LEU A N 1
ATOM 589 C CA . LEU A 1 105 ? 10.30128 -21.35865 80.35569 1.000 13.02585 105 LEU A CA 1
ATOM 590 C C . LEU A 1 105 ? 10.43410 -21.49684 78.84382 1.000 12.37518 105 LEU A C 1
ATOM 591 O O . LEU A 1 105 ? 11.55267 -21.48687 78.30866 1.000 14.91553 105 LEU A O 1
ATOM 596 N N . ASP A 1 106 ? 9.29587 -21.65103 78.16443 1.000 13.24040 106 ASP A N 1
ATOM 597 C CA . ASP A 1 106 ? 9.23131 -21.71906 76.70291 1.000 14.12062 106 ASP A CA 1
ATOM 598 C C . ASP A 1 106 ? 9.04840 -20.28802 76.20289 1.000 13.90931 106 ASP A C 1
ATOM 599 O O . ASP A 1 106 ? 7.94320 -19.73780 76.25601 1.000 12.35664 106 ASP A O 1
ATOM 604 N N . VAL A 1 107 ? 10.14103 -19.68042 75.73029 1.000 13.57050 107 VAL A N 1
ATOM 605 C CA . VAL A 1 107 ? 10.20030 -18.24339 75.46869 1.000 14.31248 107 VAL A CA 1
ATOM 606 C C . VAL A 1 107 ? 9.70603 -17.97606 74.04934 1.000 14.21786 107 VAL A C 1
ATOM 607 O O . VAL A 1 107 ? 10.37514 -18.31852 73.07271 1.000 16.07552 107 VAL A O 1
ATOM 611 N N . GLY A 1 108 ? 8.52529 -17.37287 73.92999 1.000 12.95892 108 GLY A N 1
ATOM 612 C CA . GLY A 1 108 ? 7.91906 -17.17624 72.62514 1.000 12.99995 108 GLY A CA 1
ATOM 613 C C . GLY A 1 108 ? 7.28123 -18.47672 72.16820 1.000 15.59046 108 GLY A C 1
ATOM 614 O O . GLY A 1 108 ? 7.65223 -19.04265 71.12921 1.000 16.04871 108 GLY A O 1
ATOM 615 N N . CYS A 1 109 ? 6.32642 -18.98351 72.95004 1.000 14.03765 109 CYS A N 1
ATOM 616 C CA . CYS A 1 109 ? 5.92956 -20.37442 72.76562 1.000 13.10562 109 CYS A CA 1
ATOM 617 C C . CYS A 1 109 ? 5.03371 -20.60460 71.55676 1.000 11.98203 109 CYS A C 1
ATOM 618 O O . CYS A 1 109 ? 4.93203 -21.74727 71.10679 1.000 12.28278 109 CYS A O 1
ATOM 621 N N . GLY A 1 110 ? 4.38489 -19.56566 71.03040 1.000 14.67726 110 GLY A N 1
ATOM 622 C CA . GLY A 1 110 ? 3.50434 -19.76917 69.88840 1.000 12.93932 110 GLY A CA 1
ATOM 623 C C . GLY A 1 110 ? 2.33819 -20.64411 70.29591 1.000 12.11265 110 GLY A C 1
ATOM 624 O O . GLY A 1 110 ? 1.71531 -20.43023 71.34093 1.000 13.10630 110 GLY A O 1
ATOM 625 N N . ALA A 1 111 ? 2.05647 -21.65919 69.47714 1.000 12.64743 111 ALA A N 1
ATOM 626 C CA . ALA A 1 111 ? 1.02615 -22.64535 69.75932 1.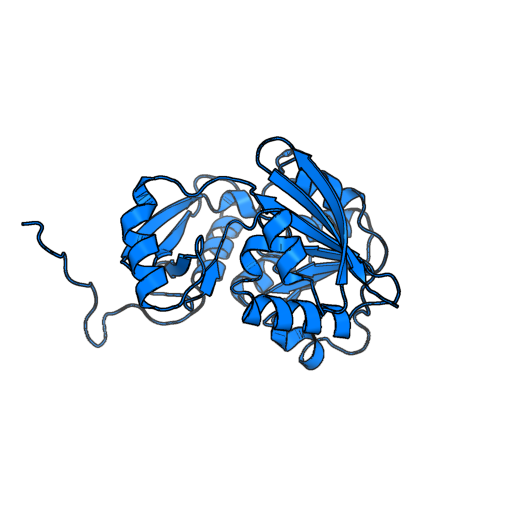000 12.06508 111 ALA A CA 1
ATOM 627 C C . ALA A 1 111 ? 1.48352 -23.68582 70.77321 1.000 11.60979 111 ALA A C 1
ATOM 628 O O . ALA A 1 111 ? 0.72119 -24.60965 71.06634 1.000 14.38450 111 ALA A O 1
ATOM 630 N N . GLY A 1 112 ? 2.70017 -23.55789 71.29395 1.000 12.90645 112 GLY A N 1
ATOM 631 C CA . GLY A 1 112 ? 3.17211 -24.40239 72.36705 1.000 13.82731 112 GLY A CA 1
ATOM 632 C C . GLY A 1 112 ? 3.81005 -25.72023 71.98113 1.000 15.56091 112 GLY A C 1
ATOM 633 O O . GLY A 1 112 ? 3.97768 -26.56557 72.86194 1.000 14.93548 112 GLY A O 1
ATOM 634 N N . ARG A 1 113 ? 4.20658 -25.92799 70.71255 1.000 14.00801 113 ARG A N 1
ATOM 635 C CA . ARG A 1 113 ? 4.64401 -27.27371 70.32832 1.000 13.45417 113 ARG A CA 1
ATOM 636 C C . ARG A 1 113 ? 5.77672 -27.78380 71.22519 1.000 15.34260 113 ARG A C 1
ATOM 637 O O . ARG A 1 113 ? 5.79524 -28.97046 71.59878 1.000 16.84320 113 ARG A O 1
ATOM 645 N N . HIS A 1 114 ? 6.70974 -26.90600 71.61904 1.000 13.79544 114 HIS A N 1
ATOM 646 C CA . HIS A 1 114 ? 7.86374 -27.39214 72.37854 1.000 14.64057 114 HIS A CA 1
ATOM 647 C C . HIS A 1 114 ? 7.51401 -27.64350 73.84123 1.000 15.30452 114 HIS A C 1
ATOM 648 O O . HIS A 1 114 ? 7.79386 -28.72668 74.37337 1.000 15.65011 114 HIS A O 1
ATOM 655 N N . GLY A 1 115 ? 6.89491 -26.65852 74.49734 1.000 14.46834 115 GLY A N 1
ATOM 656 C CA . GLY A 1 115 ? 6.52077 -26.82873 75.89328 1.000 15.41420 115 GLY A CA 1
ATOM 657 C C . GLY A 1 115 ? 5.51660 -27.94892 76.10628 1.000 17.26610 115 GLY A C 1
ATOM 658 O O . GLY A 1 115 ? 5.54868 -28.63662 77.13373 1.000 17.40280 115 GLY A O 1
ATOM 659 N N . LEU A 1 116 ? 4.60886 -28.14900 75.13752 1.000 16.26252 116 LEU A N 1
ATOM 660 C CA . LEU A 1 116 ? 3.64551 -29.24448 75.22892 1.000 15.13549 116 LEU A CA 1
ATOM 661 C C . LEU A 1 116 ? 4.33876 -30.59256 75.30999 1.000 16.66121 116 LEU A C 1
ATOM 662 O O . LEU A 1 116 ? 3.88860 -31.48380 76.03862 1.000 19.12572 116 LEU A O 1
ATOM 667 N N . ALA A 1 117 ? 5.39090 -30.78642 74.50828 1.000 14.74835 117 ALA A N 1
ATOM 668 C CA . ALA A 1 117 ? 6.13922 -32.03171 74.56991 1.000 17.46286 117 ALA A CA 1
ATOM 669 C C . ALA A 1 117 ? 6.75548 -32.22092 75.95001 1.000 19.91449 117 ALA A C 1
ATOM 670 O O . ALA A 1 117 ? 6.79858 -33.34093 76.47572 1.000 18.24405 117 ALA A O 1
ATOM 672 N N . LEU A 1 118 ? 7.23599 -31.13282 76.55235 1.000 17.00997 118 LEU A N 1
ATOM 673 C CA . LEU A 1 118 ? 7.82834 -31.23157 77.88172 1.000 16.20300 118 LEU A CA 1
ATOM 674 C C . LEU A 1 118 ? 6.76896 -31.49538 78.94386 1.000 19.58013 118 LEU A C 1
ATOM 675 O O . LEU A 1 118 ? 7.00084 -32.26715 79.88376 1.000 19.80427 118 LEU A O 1
ATOM 680 N N . ARG A 1 119 ? 5.59861 -30.86429 78.81091 1.000 19.40672 119 ARG A N 1
ATOM 681 C CA . ARG A 1 119 ? 4.51305 -31.10868 79.75137 1.000 22.78752 119 ARG A CA 1
ATOM 682 C C . ARG A 1 119 ? 4.05530 -32.55964 79.67684 1.000 22.82365 119 ARG A C 1
ATOM 683 O O . ARG A 1 119 ? 3.81559 -33.19103 80.71149 1.000 26.21332 119 ARG A O 1
ATOM 691 N N . GLU A 1 120 ? 3.97673 -33.12245 78.46283 1.000 21.01771 120 GLU A N 1
ATOM 692 C CA . GLU A 1 120 ? 3.64068 -34.53781 78.30596 1.000 24.82498 120 GLU A CA 1
ATOM 693 C C . GLU A 1 120 ? 4.69502 -35.44225 78.93880 1.000 27.08543 120 GLU A C 1
ATOM 694 O O . GLU A 1 120 ? 4.36114 -36.51737 79.45244 1.000 27.34210 120 GLU A O 1
ATOM 700 N N . ALA A 1 121 ? 5.96493 -35.02871 78.91654 1.000 21.86558 121 ALA A N 1
ATOM 701 C CA . ALA A 1 121 ? 7.04572 -35.77213 79.55236 1.000 21.91991 121 ALA A CA 1
ATOM 702 C C . ALA A 1 121 ? 7.07907 -35.59963 81.06772 1.000 24.02347 121 ALA A C 1
ATOM 703 O O . ALA A 1 121 ? 7.89364 -36.25479 81.72843 1.000 28.36577 121 ALA A O 1
ATOM 705 N N . GLY A 1 122 ? 6.22459 -34.75267 81.63204 1.000 23.68574 122 GLY A N 1
ATOM 706 C CA . GLY A 1 122 ? 6.12426 -34.59039 83.06819 1.000 25.47733 122 GLY A CA 1
ATOM 707 C C . GLY A 1 122 ? 6.90474 -33.44553 83.67619 1.000 26.22574 122 GLY A C 1
ATOM 708 O O . GLY A 1 122 ? 6.98316 -33.36686 84.90712 1.000 24.59729 122 GLY A O 1
ATOM 709 N N . LEU A 1 123 ? 7.47971 -32.55354 82.86851 1.000 23.28257 123 LEU A N 1
ATOM 710 C CA . LEU A 1 123 ? 8.25085 -31.43746 83.41099 1.000 21.85448 123 LEU A CA 1
ATOM 711 C C . LEU A 1 123 ? 7.35230 -30.26611 83.79114 1.000 22.64975 123 LEU A C 1
ATOM 712 O O . LEU A 1 123 ? 6.20786 -30.14554 83.34209 1.000 22.31341 123 LEU A O 1
ATOM 717 N N . ASP A 1 124 ? 7.89781 -29.40098 84.64766 1.000 21.22938 124 ASP A N 1
ATOM 718 C CA . ASP A 1 124 ? 7.26850 -28.14787 85.05467 1.000 20.54840 124 ASP A CA 1
ATOM 719 C C . ASP A 1 124 ? 7.58213 -27.10742 83.97836 1.000 20.39105 124 ASP A C 1
ATOM 720 O O . ASP A 1 124 ? 8.72232 -26.65593 83.86868 1.000 20.17083 124 ASP A O 1
ATOM 725 N N . VAL A 1 125 ? 6.59549 -26.75329 83.15417 1.000 18.79333 125 VAL A N 1
ATOM 726 C CA . VAL A 1 125 ? 6.83382 -25.88933 81.99604 1.000 19.12003 125 VAL A CA 1
ATOM 727 C C . VAL A 1 125 ? 5.85830 -24.72617 82.00933 1.000 17.05554 125 VAL A C 1
ATOM 728 O O . VAL A 1 125 ? 4.66775 -24.89738 82.29181 1.000 20.23262 125 VAL A O 1
ATOM 732 N N . LEU A 1 126 ? 6.35785 -23.54418 81.65988 1.000 16.47717 126 LEU A N 1
ATOM 733 C CA . LEU A 1 126 ? 5.52590 -22.36914 81.46184 1.000 15.28158 126 LEU A CA 1
ATOM 734 C C . LEU A 1 126 ? 5.88777 -21.76017 80.11840 1.000 14.34771 126 LEU A C 1
ATOM 735 O O . LEU A 1 126 ? 7.07355 -21.62906 79.80457 1.000 14.34465 126 LEU A O 1
ATOM 740 N N . GLY A 1 127 ? 4.87972 -21.41239 79.31189 1.000 13.72462 127 GLY A N 1
ATOM 741 C CA . GLY A 1 127 ? 5.14876 -20.64209 78.12066 1.000 15.09483 127 GLY A CA 1
ATOM 742 C C . GLY A 1 127 ? 4.99972 -19.15017 78.35920 1.000 13.87050 127 GLY A C 1
ATOM 743 O O . GLY A 1 127 ? 4.33929 -18.70473 79.29915 1.000 14.90882 127 GLY A O 1
ATOM 744 N N . VAL A 1 128 ? 5.63730 -18.35720 77.51116 1.000 12.98167 128 VAL A N 1
ATOM 745 C CA . VAL A 1 128 ? 5.42636 -16.91293 77.53061 1.000 13.91645 128 VAL A CA 1
ATOM 746 C C . VAL A 1 128 ? 5.30115 -16.44028 76.09235 1.000 15.48346 128 VAL A C 1
ATOM 747 O O . VAL A 1 128 ? 6.08259 -16.84804 75.22294 1.000 13.73080 128 VAL A O 1
ATOM 751 N N . ASP A 1 129 ? 4.30410 -15.59903 75.84368 1.000 13.01492 129 ASP A N 1
ATOM 752 C CA . ASP A 1 129 ? 4.07007 -15.09345 74.50123 1.000 13.84327 129 ASP A CA 1
ATOM 753 C C . ASP A 1 129 ? 3.29671 -13.79488 74.60276 1.000 14.47717 129 ASP A C 1
ATOM 754 O O . ASP A 1 129 ? 2.42928 -13.65461 75.46391 1.000 14.91426 129 ASP A O 1
ATOM 759 N N . SER A 1 130 ? 3.61057 -12.84907 73.72505 1.000 14.50374 130 SER A N 1
ATOM 760 C CA . SER A 1 130 ? 2.92235 -11.56567 73.76354 1.000 15.60865 130 SER A CA 1
ATOM 761 C C . SER A 1 130 ? 1.63530 -11.56493 72.95431 1.000 16.05307 130 SER A C 1
ATOM 762 O O . SER A 1 130 ? 0.85650 -10.61822 73.07239 1.000 19.32108 130 SER A O 1
ATOM 765 N N . SER A 1 131 ? 1.38703 -12.59653 72.15227 1.000 13.41889 131 SER A N 1
ATOM 766 C CA . SER A 1 131 ? 0.14272 -12.68875 71.38657 1.000 16.82467 131 SER A CA 1
ATOM 767 C C . SER A 1 131 ? -0.94545 -13.29829 72.25635 1.000 16.16869 131 SER A C 1
ATOM 768 O O . SER A 1 131 ? -0.80158 -14.44925 72.68568 1.000 14.90567 131 SER A O 1
ATOM 771 N N . PRO A 1 132 ? -2.03812 -12.58195 72.54192 1.000 17.27478 132 PRO A N 1
ATOM 772 C CA . PRO A 1 132 ? -3.10514 -13.18813 73.35881 1.000 17.88332 132 PRO A CA 1
ATOM 773 C C . PRO A 1 132 ? -3.73378 -14.39924 72.69853 1.000 15.94959 132 PRO A C 1
ATOM 774 O O . PRO A 1 132 ? -4.11891 -15.34882 73.39155 1.000 15.53175 132 PRO A O 1
ATOM 778 N N . GLY A 1 133 ? -3.83801 -14.39200 71.37133 1.000 15.57666 133 GLY A N 1
ATOM 779 C CA . GLY A 1 133 ? -4.43939 -15.51307 70.67681 1.000 14.39304 133 GLY A CA 1
ATOM 780 C C . GLY A 1 133 ? -3.53699 -16.72729 70.65229 1.000 14.35565 133 GLY A C 1
ATOM 781 O O . GLY A 1 133 ? -4.00526 -17.85564 70.82978 1.000 17.18142 133 GLY A O 1
ATOM 782 N N . ALA A 1 134 ? -2.23530 -16.51701 70.42698 1.000 13.76674 134 ALA A N 1
ATOM 783 C CA . ALA A 1 134 ? -1.28075 -17.61266 70.56025 1.000 12.61691 134 ALA A CA 1
ATOM 784 C C . ALA A 1 134 ? -1.35763 -18.22143 71.95131 1.000 11.53944 134 ALA A C 1
ATOM 785 O O . ALA A 1 134 ? -1.38385 -19.44808 72.10686 1.000 12.89979 134 ALA A O 1
ATOM 787 N N . ALA A 1 135 ? -1.39045 -17.36589 72.98098 1.000 11.25999 135 ALA A N 1
ATOM 788 C CA . ALA A 1 135 ? -1.45568 -17.86222 74.34904 1.000 14.51519 135 ALA A CA 1
ATOM 789 C C . ALA A 1 135 ? -2.70516 -18.70461 74.55487 1.000 14.57634 135 ALA A C 1
ATOM 790 O O . ALA A 1 135 ? -2.64738 -19.77604 75.16543 1.000 14.09355 135 ALA A O 1
ATOM 792 N N . GLU A 1 136 ? -3.84319 -18.24141 74.03461 1.000 14.87524 136 GLU A N 1
ATOM 793 C CA . GLU A 1 136 ? -5.08609 -18.98729 74.18318 1.000 16.07733 136 GLU A CA 1
ATOM 794 C C . GLU A 1 136 ? -5.01041 -20.34375 73.48737 1.000 15.15042 136 GLU A C 1
ATOM 795 O O . GLU A 1 136 ? -5.48916 -21.34756 74.01987 1.000 14.81258 136 GLU A O 1
ATOM 801 N N . VAL A 1 137 ? -4.40112 -20.39319 72.29815 1.000 12.08988 137 VAL A N 1
ATOM 802 C CA . VAL A 1 137 ? -4.26234 -21.65596 71.57555 1.000 12.11831 137 VAL A CA 1
ATOM 803 C C . VAL A 1 137 ? -3.39237 -22.63879 72.35548 1.000 13.39616 137 VAL A C 1
ATOM 804 O O . VAL A 1 137 ? -3.75173 -23.81064 72.54453 1.000 14.45073 137 VAL A O 1
ATOM 808 N N . ALA A 1 138 ? -2.22298 -22.18236 72.80566 1.000 14.36409 138 ALA A N 1
ATOM 809 C CA . ALA A 1 138 ? -1.35137 -23.06215 73.57629 1.000 15.21048 138 ALA A CA 1
ATOM 810 C C . ALA A 1 138 ? -2.04057 -23.55544 74.84606 1.000 14.68156 138 ALA A C 1
ATOM 811 O O . ALA A 1 138 ? -1.92294 -24.73399 75.20905 1.000 13.29365 138 ALA A O 1
ATOM 813 N N . ARG A 1 139 ? -2.74958 -22.66449 75.54428 1.000 14.31533 139 ARG A N 1
ATOM 814 C CA . ARG A 1 139 ? -3.44792 -23.07629 76.75788 1.000 16.54569 139 ARG A CA 1
ATOM 815 C C . ARG A 1 139 ? -4.49346 -24.13369 76.46030 1.000 17.97639 139 ARG A C 1
ATOM 816 O O . ARG A 1 139 ? -4.67310 -25.08256 77.23646 1.000 16.32337 139 ARG A O 1
ATOM 824 N N . GLU A 1 140 ? -5.23150 -23.95849 75.36672 1.000 14.20772 140 GLU A N 1
ATOM 825 C CA . GLU A 1 140 ? -6.23182 -24.95199 75.00010 1.000 16.90311 140 GLU A CA 1
ATOM 826 C C . GLU A 1 140 ? -5.58516 -26.30624 74.72256 1.000 18.20269 140 GLU A C 1
ATOM 827 O O . GLU A 1 140 ? -6.13970 -27.35212 75.08401 1.000 19.27209 140 GLU A O 1
ATOM 833 N N . ARG A 1 141 ? -4.39426 -26.30763 74.11486 1.000 14.27511 141 ARG A N 1
ATOM 834 C CA . ARG A 1 141 ? -3.66565 -27.54207 73.85685 1.000 16.32056 141 ARG A CA 1
ATOM 835 C C . ARG A 1 141 ? -3.09648 -28.15830 75.12936 1.000 17.76336 141 ARG A C 1
ATOM 836 O O . ARG A 1 141 ? -2.71645 -29.33939 75.10851 1.000 16.24329 141 ARG A O 1
ATOM 844 N N . GLY A 1 142 ? -3.01646 -27.38771 76.22128 1.000 17.85833 142 GLY A N 1
ATOM 845 C CA . GLY A 1 142 ? -2.60444 -27.90829 77.52058 1.000 17.04536 142 GLY A CA 1
ATOM 846 C C . GLY A 1 142 ? -1.34019 -27.30947 78.12444 1.000 19.91186 142 GLY A C 1
ATOM 847 O O . GLY A 1 142 ? -0.77080 -27.87945 79.06176 1.000 21.32798 142 GLY A O 1
ATOM 848 N N . LEU A 1 143 ? -0.88267 -26.16597 77.62453 1.000 16.40994 143 LEU A N 1
ATOM 849 C CA . LEU A 1 143 ? 0.32474 -25.52181 78.13555 1.000 15.01770 143 LEU A CA 1
ATOM 850 C C . LEU A 1 143 ? -0.05339 -24.26566 78.90638 1.000 16.33011 143 LEU A C 1
ATOM 851 O O . LEU A 1 143 ? -0.76797 -23.41526 78.37546 1.000 18.79923 143 LEU A O 1
ATOM 856 N N . ASP A 1 144 ? 0.43106 -24.13402 80.14530 1.000 18.93091 144 ASP A N 1
ATOM 857 C CA . ASP A 1 144 ? 0.27107 -22.86319 80.84946 1.000 18.57124 144 ASP A CA 1
ATOM 858 C C . ASP A 1 144 ? 1.06545 -21.78395 80.11992 1.000 14.98041 144 ASP A C 1
ATOM 859 O O . ASP A 1 144 ? 2.20937 -22.01062 79.71146 1.000 16.68017 144 ASP A O 1
ATOM 864 N N . VAL A 1 145 ? 0.47080 -20.59987 79.96400 1.000 15.03350 145 VAL A N 1
ATOM 865 C CA . VAL A 1 145 ? 1.11651 -19.50818 79.23659 1.000 13.07215 145 VAL A CA 1
ATOM 866 C C . VAL A 1 145 ? 0.92219 -18.18932 79.97446 1.000 17.01586 145 VAL A C 1
ATOM 867 O O . VAL A 1 145 ? -0.20652 -17.81373 80.31480 1.000 15.95608 145 VAL A O 1
ATOM 871 N N . LEU A 1 146 ? 2.02230 -17.47290 80.18155 1.000 13.61483 146 LEU A N 1
ATOM 872 C CA . LEU A 1 146 ? 1.99448 -16.08071 80.60685 1.000 15.38873 146 LEU A CA 1
ATOM 873 C C . LEU A 1 146 ? 1.93749 -15.17822 79.37634 1.000 17.30393 146 LEU A C 1
ATOM 874 O O . LEU A 1 146 ? 2.80269 -15.26386 78.50334 1.000 15.19403 146 LEU A O 1
ATOM 879 N N . GLU A 1 147 ? 0.93639 -14.30451 79.30488 1.000 15.60548 147 GLU A N 1
ATOM 880 C CA . GLU A 1 147 ? 0.90430 -13.29365 78.24709 1.000 15.09564 147 GLU A CA 1
ATOM 881 C C . GLU A 1 147 ? 1.78706 -12.11483 78.65262 1.000 18.70129 147 GLU A C 1
ATOM 882 O O . GLU A 1 147 ? 1.42838 -11.32566 79.53418 1.000 18.93655 147 GLU A O 1
ATOM 888 N N . ALA A 1 148 ? 2.95070 -11.99596 78.02454 1.000 15.47354 148 ALA A N 1
ATOM 889 C CA . ALA A 1 148 ? 3.84477 -10.89106 78.33573 1.000 18.79851 148 ALA A CA 1
ATOM 890 C C . ALA A 1 148 ? 4.82419 -10.74121 77.19149 1.000 18.24590 148 ALA A C 1
ATOM 891 O O . ALA A 1 148 ? 5.13582 -11.71497 76.51304 1.000 16.08304 148 ALA A O 1
ATOM 893 N N . ARG A 1 149 ? 5.31878 -9.52044 76.99743 1.000 16.60366 149 ARG A N 1
ATOM 894 C CA . ARG A 1 149 ? 6.53150 -9.33608 76.21655 1.000 17.52016 149 ARG A CA 1
ATOM 895 C C . ARG A 1 149 ? 7.71947 -9.85148 77.02112 1.000 16.03411 149 ARG A C 1
ATOM 896 O O . ARG A 1 149 ? 7.72507 -9.78760 78.25413 1.000 16.68196 149 ARG A O 1
ATOM 904 N N . PHE A 1 150 ? 8.72339 -10.38391 76.31521 1.000 16.64894 150 PHE A N 1
ATOM 905 C CA . PHE A 1 150 ? 9.89088 -10.93807 77.00054 1.000 15.54089 150 PHE A CA 1
ATOM 906 C C . PHE A 1 150 ? 10.47980 -9.93978 77.98080 1.000 17.96191 150 PHE A C 1
ATOM 907 O O . PHE A 1 150 ? 10.86434 -10.30399 79.09825 1.000 17.29022 150 PHE A O 1
ATOM 915 N N . THR A 1 151 ? 10.58863 -8.68092 77.56405 1.000 18.22560 151 THR A N 1
ATOM 916 C CA . THR A 1 151 ? 11.16540 -7.66396 78.42786 1.000 19.40371 151 THR A CA 1
ATOM 917 C C . THR A 1 151 ? 10.25319 -7.31071 79.59522 1.000 19.50494 151 THR A C 1
ATOM 918 O O . THR A 1 151 ? 10.70866 -6.64692 80.52946 1.000 20.77188 151 THR A O 1
ATOM 922 N N . GLU A 1 152 ? 8.99745 -7.75444 79.57944 1.000 17.12989 152 GLU A N 1
ATOM 923 C CA . GLU A 1 152 ? 8.10366 -7.59799 80.72190 1.000 17.73990 152 GLU A CA 1
ATOM 924 C C . GLU A 1 152 ? 8.11779 -8.79503 81.66880 1.000 18.99475 152 GLU A C 1
ATOM 925 O O . GLU A 1 152 ? 7.34895 -8.80304 82.63745 1.000 17.70662 152 GLU A O 1
ATOM 931 N N . LEU A 1 153 ? 8.95113 -9.81502 81.42072 1.000 14.86604 153 LEU A N 1
ATOM 932 C CA . LEU A 1 153 ? 8.88981 -11.01332 82.25817 1.000 16.93727 153 LEU A CA 1
ATOM 933 C C . LEU A 1 153 ? 9.06500 -10.71959 83.74285 1.000 17.29859 153 LEU A C 1
ATOM 934 O O . LEU A 1 153 ? 8.25151 -11.21115 84.54295 1.000 19.87779 153 LEU A O 1
ATOM 939 N N . PRO A 1 154 ? 10.06039 -9.94821 84.18559 1.000 19.43720 154 PRO A N 1
ATOM 940 C CA . PRO A 1 154 ? 10.19209 -9.73047 85.63684 1.000 19.19729 154 PRO A CA 1
ATOM 941 C C . PRO A 1 154 ? 8.96979 -9.06523 86.26245 1.000 19.71486 154 PRO A C 1
ATOM 942 O O . PRO A 1 154 ? 8.62460 -9.39039 87.40533 1.000 20.97304 154 PRO A O 1
ATOM 946 N N . ALA A 1 155 ? 8.28449 -8.17885 85.53195 1.000 17.99225 155 ALA A N 1
ATOM 947 C CA . ALA A 1 155 ? 7.12120 -7.48657 86.07219 1.000 19.30041 155 ALA A CA 1
ATOM 948 C C . ALA A 1 155 ? 5.87136 -8.35351 86.06060 1.000 22.25969 155 ALA A C 1
ATOM 949 O O . ALA A 1 155 ? 5.02307 -8.21364 86.94875 1.000 22.44804 155 ALA A O 1
ATOM 951 N N . ARG A 1 156 ? 5.74276 -9.25403 85.08133 1.000 18.00604 156 ARG A N 1
ATOM 952 C CA . ARG A 1 156 ? 4.50950 -10.00118 84.87710 1.000 20.45878 156 ARG A CA 1
ATOM 953 C C . ARG A 1 156 ? 4.52799 -11.40476 85.46115 1.000 22.84338 156 ARG A C 1
ATOM 954 O O . ARG A 1 156 ? 3.45221 -11.97074 85.69117 1.000 23.10806 156 ARG A O 1
ATOM 962 N N . LEU A 1 157 ? 5.70198 -11.97662 85.69315 1.000 19.88298 157 LEU A N 1
ATOM 963 C CA . LEU A 1 157 ? 5.80009 -13.34611 86.17598 1.000 21.46363 157 LEU A CA 1
ATOM 964 C C . LEU A 1 157 ? 5.13117 -13.46147 87.53570 1.000 26.27791 157 LEU A C 1
ATOM 965 O O . LEU A 1 157 ? 5.52121 -12.74504 88.46916 1.000 25.61741 157 LEU A O 1
ATOM 970 N N . PRO A 1 158 ? 4.12551 -14.31343 87.69625 1.000 30.19894 158 PRO A N 1
ATOM 971 C CA . PRO A 1 158 ? 3.49869 -14.43794 89.01505 1.000 32.83656 158 PRO A CA 1
ATOM 972 C C . PRO A 1 158 ? 4.47735 -15.04836 90.00451 1.000 28.95507 158 PRO A C 1
ATOM 973 O O . PRO A 1 158 ? 5.29152 -15.90550 89.64878 1.000 27.79156 158 PRO A O 1
ATOM 977 N N . ASP A 1 159 ? 4.41886 -14.56278 91.24474 1.000 34.55454 159 ASP A N 1
ATOM 978 C CA . ASP A 1 159 ? 5.16463 -15.19085 92.32499 1.000 34.11440 159 ASP A CA 1
ATOM 979 C C . ASP A 1 159 ? 4.81103 -16.66626 92.38638 1.000 31.16660 159 ASP A C 1
ATOM 980 O O . ASP A 1 159 ? 3.65408 -17.05033 92.19535 1.000 35.86140 159 ASP A O 1
ATOM 985 N N . GLY A 1 160 ? 5.81139 -17.49610 92.63923 1.000 29.27260 160 GLY A N 1
ATOM 986 C CA . GLY A 1 160 ? 5.62280 -18.92697 92.62056 1.000 25.67161 160 GLY A CA 1
ATOM 987 C C . GLY A 1 160 ? 5.92851 -19.58644 91.29199 1.000 31.80056 160 GLY A C 1
ATOM 988 O O . GLY A 1 160 ? 6.10487 -20.80674 91.25052 1.000 25.98348 160 GLY A O 1
ATOM 989 N N . ALA A 1 161 ? 5.98700 -18.81762 90.20612 1.000 26.22849 161 ALA A N 1
ATOM 990 C CA . ALA A 1 161 ? 6.50596 -19.31094 88.93985 1.000 27.59534 161 ALA A CA 1
ATOM 991 C C . ALA A 1 161 ? 7.99208 -19.00550 88.86127 1.000 25.15633 161 ALA A C 1
ATOM 992 O O . ALA A 1 161 ? 8.45001 -17.96171 89.33385 1.000 24.18753 161 ALA A O 1
ATOM 994 N N . GLY A 1 162 ? 8.74846 -19.91894 88.26298 1.000 29.52335 162 GLY A N 1
ATOM 995 C CA . GLY A 1 162 ? 10.17992 -19.78162 88.24425 1.000 26.12553 162 GLY A CA 1
ATOM 996 C C . GLY A 1 162 ? 10.72919 -19.79001 89.66076 1.000 31.63545 162 GLY A C 1
ATOM 997 O O . GLY A 1 162 ? 10.01083 -20.10849 90.61602 1.000 29.35888 162 GLY A O 1
ATOM 998 N N . PRO A 1 163 ? 12.01925 -19.44551 89.83311 1.000 27.34868 163 PRO A N 1
ATOM 999 C CA . PRO A 1 163 ? 12.98946 -19.08163 88.79383 1.000 24.78763 163 PRO A CA 1
ATOM 1000 C C . PRO A 1 163 ? 13.24172 -20.26318 87.87248 1.000 23.78790 163 PRO A C 1
ATOM 1001 O O . PRO A 1 163 ? 12.94619 -21.39451 88.26535 1.000 26.37556 163 PRO A O 1
ATOM 1005 N N . PHE A 1 164 ? 13.73664 -20.02934 86.66704 1.000 20.93344 164 PHE A N 1
ATOM 1006 C CA . PHE A 1 164 ? 13.75582 -21.09125 85.67496 1.000 21.43458 164 PHE A CA 1
ATOM 1007 C C . PHE A 1 164 ? 15.15236 -21.65301 85.51564 1.000 19.45374 164 PHE A C 1
ATOM 1008 O O . PHE A 1 164 ? 16.14701 -20.91853 85.56196 1.000 20.61765 164 PHE A O 1
ATOM 1016 N N . ASP A 1 165 ? 15.20928 -22.97169 85.35902 1.000 18.06432 165 ASP A N 1
ATOM 1017 C CA . ASP A 1 165 ? 16.45601 -23.67634 85.12115 1.000 19.65200 165 ASP A CA 1
ATOM 1018 C C . ASP A 1 165 ? 16.79669 -23.72539 83.64153 1.000 19.97731 165 ASP A C 1
ATOM 1019 O O . ASP A 1 165 ? 17.97411 -23.63589 83.27299 1.000 19.74561 165 ASP A O 1
ATOM 1024 N N . THR A 1 166 ? 15.78486 -23.85775 82.78077 1.000 17.48182 166 THR A N 1
ATOM 1025 C CA . THR A 1 166 ? 15.98324 -23.97317 81.34281 1.000 16.19169 166 THR A CA 1
ATOM 1026 C C . THR A 1 166 ? 15.07933 -22.97177 80.63989 1.000 16.05947 166 THR A C 1
ATOM 1027 O O . THR A 1 166 ? 13.88091 -22.91568 80.92101 1.000 16.16141 166 THR A O 1
ATOM 1031 N N . PHE A 1 167 ? 15.65837 -22.17369 79.75056 1.000 14.44804 167 PHE A N 1
ATOM 1032 C CA . PHE A 1 167 ? 14.90051 -21.31068 78.85354 1.000 14.94609 167 PHE A CA 1
ATOM 1033 C C . PHE A 1 167 ? 14.99490 -21.89384 77.45511 1.000 14.43478 167 PHE A C 1
ATOM 1034 O O . PHE A 1 167 ? 16.10134 -22.18252 76.98542 1.000 15.51447 167 PHE A O 1
ATOM 1042 N N . LEU A 1 168 ? 13.84996 -22.09041 76.79913 1.000 14.80748 168 LEU A N 1
ATOM 1043 C CA . LEU A 1 168 ? 13.81856 -22.49449 75.39666 1.000 14.14027 168 LEU A CA 1
ATOM 1044 C C . LEU A 1 168 ? 13.62462 -21.25968 74.53938 1.000 13.45409 168 LEU A C 1
ATOM 1045 O O . LEU A 1 168 ? 12.67297 -20.50654 74.76210 1.000 14.81354 168 LEU A O 1
ATOM 1050 N N . LEU A 1 169 ? 14.52779 -21.05488 73.56409 1.000 12.00911 169 LEU A N 1
ATOM 1051 C CA . LEU A 1 169 ? 14.43324 -19.97510 72.57220 1.000 15.16404 169 LEU A CA 1
ATOM 1052 C C . LEU A 1 169 ? 14.57468 -20.65568 71.20500 1.000 13.44358 169 LEU A C 1
ATOM 1053 O O . LEU A 1 169 ? 15.63370 -20.60158 70.56313 1.000 14.10095 169 LEU A O 1
ATOM 1058 N N . LEU A 1 170 ? 13.49087 -21.28693 70.75446 1.000 14.01945 170 LEU A N 1
ATOM 1059 C CA . LEU A 1 170 ? 13.52093 -22.21531 69.63740 1.000 13.13878 170 LEU A CA 1
ATOM 1060 C C . LEU A 1 170 ? 12.60802 -21.74423 68.51372 1.000 15.54144 170 LEU A C 1
ATOM 1061 O O . LEU A 1 170 ? 11.66139 -20.98854 68.73214 1.000 17.44151 170 LEU A O 1
ATOM 1066 N N . GLY A 1 171 ? 12.86000 -22.26860 67.31455 1.000 16.71012 171 GLY A N 1
ATOM 1067 C CA . GLY A 1 171 ? 12.13613 -21.84007 66.13419 1.000 18.43577 171 GLY A CA 1
ATOM 1068 C C . GLY A 1 171 ? 12.80148 -20.60961 65.55945 1.000 20.05039 171 GLY A C 1
ATOM 1069 O O . GLY A 1 171 ? 12.18718 -19.54799 65.48302 1.000 21.32052 171 GLY A O 1
ATOM 1070 N N . ASN A 1 172 ? 14.05258 -20.75276 65.12968 1.000 21.45127 172 ASN A N 1
ATOM 1071 C CA . ASN A 1 172 ? 14.97979 -19.62855 64.97402 1.000 20.96952 172 ASN A CA 1
ATOM 1072 C C . ASN A 1 172 ? 14.79719 -18.63324 66.11915 1.000 21.79186 172 ASN A C 1
ATOM 1073 O O . ASN A 1 172 ? 14.56036 -17.44190 65.92779 1.000 25.24369 172 ASN A O 1
ATOM 1078 N N . GLY A 1 173 ? 14.89721 -19.16098 67.33940 1.000 21.05927 173 GLY A N 1
ATOM 1079 C CA . GLY A 1 173 ? 14.67522 -18.33430 68.51241 1.000 19.92814 173 GLY A CA 1
ATOM 1080 C C . GLY A 1 173 ? 15.65258 -17.18131 68.63906 1.000 20.68713 173 GLY A C 1
ATOM 1081 O O . GLY A 1 173 ? 15.28722 -16.09820 69.10193 1.000 24.33328 173 GLY A O 1
ATOM 1082 N N . THR A 1 174 ? 16.91573 -17.39220 68.24845 1.000 22.14630 174 THR A N 1
ATOM 1083 C CA . THR A 1 174 ? 17.87861 -16.29862 68.35553 1.000 19.80242 174 THR A CA 1
ATOM 1084 C C . THR A 1 174 ? 17.49431 -15.13456 67.45383 1.000 23.36207 174 THR A C 1
ATOM 1085 O O . THR A 1 174 ? 17.86588 -13.98632 67.72756 1.000 24.31805 174 THR A O 1
ATOM 1089 N N . GLY A 1 175 ? 16.75943 -15.40733 66.37729 1.000 25.82060 175 GLY A N 1
ATOM 1090 C CA . GLY A 1 175 ? 16.30618 -14.33438 65.50838 1.000 23.36478 175 GLY A CA 1
ATOM 1091 C C . GLY A 1 175 ? 15.32487 -13.39525 66.17763 1.000 25.19771 175 GLY A C 1
ATOM 1092 O O . GLY A 1 175 ? 15.21337 -12.23085 65.78754 1.000 27.61399 175 GLY A O 1
ATOM 1093 N N . LEU A 1 176 ? 14.59734 -13.87882 67.18371 1.000 23.22919 176 LEU A N 1
ATOM 1094 C CA . LEU A 1 176 ? 13.69548 -13.01847 67.94464 1.000 25.18912 176 LEU A CA 1
ATOM 1095 C C . LEU A 1 176 ? 14.42354 -12.08902 68.90190 1.000 24.52245 176 LEU A C 1
ATOM 1096 O O . LEU A 1 176 ? 13.78411 -11.18698 69.45327 1.000 25.31019 176 LEU A O 1
ATOM 1101 N N . LEU A 1 177 ? 15.72543 -12.29357 69.13476 1.000 20.93710 177 LEU A N 1
ATOM 1102 C CA . LEU A 1 177 ? 16.45123 -11.41680 70.05205 1.000 21.23307 177 LEU A CA 1
ATOM 1103 C C . LEU A 1 177 ? 16.47870 -9.97863 69.55496 1.000 24.06265 177 LEU A C 1
ATOM 1104 O O . LEU A 1 177 ? 16.59845 -9.05051 70.36352 1.000 23.16324 177 LEU A O 1
ATOM 1109 N N . GLY A 1 178 ? 16.38041 -9.77630 68.23986 1.000 23.64365 178 GLY A N 1
ATOM 1110 C CA . GLY A 1 178 ? 16.34586 -8.43707 67.68943 1.000 26.50415 178 GLY A CA 1
ATOM 1111 C C . GLY A 1 178 ? 17.72431 -7.80268 67.65285 1.000 25.75479 178 GLY A C 1
ATOM 1112 O O . GLY A 1 178 ? 18.75412 -8.47658 67.70150 1.000 23.00920 178 GLY A O 1
ATOM 1113 N N . THR A 1 179 ? 17.73237 -6.47053 67.55778 1.000 24.88457 179 THR A N 1
ATOM 1114 C CA . THR A 1 179 ? 18.98653 -5.73937 67.48202 1.000 27.67063 179 THR A CA 1
ATOM 1115 C C . THR A 1 179 ? 19.77531 -5.93413 68.77350 1.000 25.64502 179 THR A C 1
ATOM 1116 O O . THR A 1 179 ? 19.23011 -6.40187 69.77525 1.000 23.10517 179 THR A O 1
ATOM 1120 N N . PRO A 1 180 ? 21.07108 -5.60364 68.76475 1.000 24.34567 180 PRO A N 1
ATOM 1121 C CA . PRO A 1 180 ? 21.87236 -5.78235 69.98594 1.000 24.66390 180 PRO A CA 1
ATOM 1122 C C . PRO A 1 180 ? 21.26778 -5.15233 71.22554 1.000 25.62607 180 PRO A C 1
ATOM 1123 O O . PRO A 1 180 ? 21.26464 -5.78973 72.28576 1.000 23.19073 180 PRO A O 1
ATOM 1127 N N . ALA A 1 181 ? 20.74296 -3.92613 71.11997 1.000 25.41528 181 ALA A N 1
ATOM 1128 C CA . ALA A 1 181 ? 20.09125 -3.29012 72.25971 1.000 24.98748 181 ALA A CA 1
ATOM 1129 C C . ALA A 1 181 ? 18.90769 -4.11260 72.75176 1.000 21.12912 181 ALA A C 1
ATOM 1130 O O . ALA A 1 181 ? 18.76618 -4.36005 73.95726 1.000 21.66260 181 ALA A O 1
ATOM 1132 N N . GLN A 1 182 ? 18.02662 -4.52676 71.83245 1.000 22.46855 182 GLN A N 1
ATOM 1133 C CA . GLN A 1 182 ? 16.88605 -5.33938 72.23912 1.000 19.27157 182 GLN A CA 1
ATOM 1134 C C . GLN A 1 182 ? 17.34319 -6.67493 72.80136 1.000 18.18114 182 GLN A C 1
ATOM 1135 O O . GLN A 1 182 ? 16.78661 -7.16233 73.78933 1.000 19.34432 182 GLN A O 1
ATOM 1141 N N . ALA A 1 183 ? 18.35487 -7.28078 72.18034 1.000 19.44092 183 ALA A N 1
ATOM 1142 C CA . ALA A 1 183 ? 18.85887 -8.55948 72.66261 1.000 19.92896 183 ALA A CA 1
ATOM 1143 C C . ALA A 1 183 ? 19.36589 -8.43574 74.08939 1.000 18.79568 183 ALA A C 1
ATOM 1144 O O . ALA A 1 183 ? 19.12105 -9.31438 74.92285 1.000 18.58876 183 ALA A O 1
ATOM 1146 N N . ARG A 1 184 ? 20.06527 -7.34107 74.39515 0.847 17.43681 184 ARG A N 1
ATOM 1147 C CA . ARG A 1 184 ? 20.59714 -7.18745 75.73804 0.847 17.38421 184 ARG A CA 1
ATOM 1148 C C . ARG A 1 184 ? 19.48004 -7.02687 76.75255 0.847 16.44676 184 ARG A C 1
ATOM 1149 O O . ARG A 1 184 ? 19.55132 -7.59829 77.84387 0.847 17.49355 184 ARG A O 1
ATOM 1157 N N . GLU A 1 185 ? 18.41905 -6.29006 76.40472 1.000 18.74828 185 GLU A N 1
ATOM 1158 C CA . GLU A 1 185 ? 17.32535 -6.14049 77.36103 1.000 18.32126 185 GLU A CA 1
ATOM 1159 C C . GLU A 1 185 ? 16.58082 -7.45748 77.56117 1.000 19.44943 185 GLU A C 1
ATOM 1160 O O . GLU A 1 185 ? 16.18900 -7.79191 78.68747 1.000 18.98718 185 GLU A O 1
ATOM 1166 N N . THR A 1 186 ? 16.37782 -8.21466 76.48539 1.000 19.25021 186 THR A N 1
ATOM 1167 C CA . THR A 1 186 ? 15.71060 -9.50965 76.60353 1.000 18.86489 186 THR A CA 1
ATOM 1168 C C . THR A 1 186 ? 16.53327 -10.46713 77.45427 1.000 16.55941 186 THR A C 1
ATOM 1169 O O . THR A 1 186 ? 16.00518 -11.12818 78.35461 1.000 16.41920 186 THR A O 1
ATOM 1173 N N . LEU A 1 187 ? 17.84106 -10.54022 77.18815 1.000 18.84220 187 LEU A N 1
ATOM 1174 C CA . LEU A 1 187 ? 18.70158 -11.42020 77.96576 1.000 16.88503 187 LEU A CA 1
ATOM 1175 C C . LEU A 1 187 ? 18.76263 -10.98553 79.42439 1.000 18.63711 187 LEU A C 1
ATOM 1176 O O . LEU A 1 187 ? 18.80284 -11.82588 80.32616 1.000 19.47856 187 LEU A O 1
ATOM 1181 N N . GLY A 1 188 ? 18.79628 -9.67549 79.67332 1.000 17.86511 188 GLY A N 1
ATOM 1182 C CA . GLY A 1 188 ? 18.72948 -9.19446 81.04189 1.000 19.45864 188 GLY A CA 1
ATOM 1183 C C . GLY A 1 188 ? 17.45029 -9.60882 81.74406 1.000 17.51617 188 GLY A C 1
ATOM 1184 O O . GLY A 1 188 ? 17.47475 -10.00518 82.90974 1.000 19.92649 188 GLY A O 1
ATOM 1185 N N . ALA A 1 189 ? 16.32224 -9.56204 81.02780 1.000 17.12708 189 ALA A N 1
ATOM 1186 C CA . ALA A 1 189 ? 15.05000 -9.97029 81.60910 1.000 17.19744 189 ALA A CA 1
ATOM 1187 C C . ALA A 1 189 ? 15.03833 -11.45827 81.92207 1.000 16.65022 189 ALA A C 1
ATOM 1188 O O . ALA A 1 189 ? 14.50742 -11.87567 82.95517 1.000 16.79977 189 ALA A O 1
ATOM 1190 N N . LEU A 1 190 ? 15.60857 -12.27580 81.03346 1.000 17.69095 190 LEU A N 1
ATOM 1191 C CA . LEU A 1 190 ? 15.66311 -13.71164 81.29092 1.000 16.61992 190 LEU A CA 1
ATOM 1192 C C . LEU A 1 190 ? 16.54318 -14.01832 82.50084 1.000 17.90196 190 LEU A C 1
ATOM 1193 O O . LEU A 1 190 ? 16.18675 -14.85094 83.34078 1.000 17.28695 190 LEU A O 1
ATOM 1198 N N . ALA A 1 191 ? 17.68709 -13.33882 82.61795 1.000 17.26160 191 ALA A N 1
ATOM 1199 C CA . ALA A 1 191 ? 18.55027 -13.55452 83.77660 1.000 17.66399 191 ALA A CA 1
ATOM 1200 C C . ALA A 1 191 ? 17.85501 -13.15738 85.07415 1.000 21.51911 191 ALA A C 1
ATOM 1201 O O . ALA A 1 191 ? 18.06726 -13.79215 86.11439 1.000 20.07657 191 ALA A O 1
ATOM 1203 N N . GLU A 1 192 ? 17.00616 -12.12529 85.02716 1.000 21.59557 192 GLU A N 1
ATOM 1204 C CA . GLU A 1 192 ? 16.29467 -11.68555 86.22191 1.000 21.79927 192 GLU A CA 1
ATOM 1205 C C . GLU A 1 192 ? 15.39484 -12.76606 86.78419 1.000 22.88148 192 GLU A C 1
ATOM 1206 O O . GLU A 1 192 ? 15.14033 -12.78724 87.99530 1.000 22.47635 192 GLU A O 1
ATOM 1212 N N . VAL A 1 193 ? 14.87889 -13.65359 85.93689 1.000 17.43089 193 VAL A N 1
ATOM 1213 C CA . VAL A 1 193 ? 13.98891 -14.71073 86.39825 1.000 18.12101 193 VAL A CA 1
ATOM 1214 C C . VAL A 1 193 ? 14.65671 -16.08678 86.31355 1.000 18.22522 193 VAL A C 1
ATOM 1215 O O . VAL A 1 193 ? 13.97578 -17.10687 86.38079 1.000 17.82518 193 VAL A O 1
ATOM 1219 N N . ALA A 1 194 ? 15.98841 -16.12489 86.20873 1.000 19.04928 194 ALA A N 1
ATOM 1220 C CA . ALA A 1 194 ? 16.73012 -17.37000 86.07116 1.000 21.00437 194 ALA A CA 1
ATOM 1221 C C . ALA A 1 194 ? 17.19245 -17.89336 87.42353 1.000 23.43482 194 ALA A C 1
ATOM 1222 O O . ALA A 1 194 ? 17.52972 -17.12602 88.33463 1.000 24.28332 194 ALA A O 1
ATOM 1224 N N . ALA A 1 195 ? 17.19332 -19.20603 87.54343 1.000 21.16842 195 ALA A N 1
ATOM 1225 C CA . ALA A 1 195 ? 17.79530 -19.90287 88.66523 1.000 22.79088 195 ALA A CA 1
ATOM 1226 C C . ALA A 1 195 ? 19.30896 -19.92232 88.49298 1.000 23.95579 195 ALA A C 1
ATOM 1227 O O . ALA A 1 195 ? 19.81315 -19.81896 87.37171 1.000 25.13827 195 ALA A O 1
ATOM 1229 N N . PRO A 1 196 ? 20.05918 -20.02250 89.58688 1.000 27.98387 196 PRO A N 1
ATOM 1230 C CA . PRO A 1 196 ? 21.50949 -20.18652 89.45868 1.000 27.66386 196 PRO A CA 1
ATOM 1231 C C . PRO A 1 196 ? 21.83620 -21.37215 88.55808 1.000 24.07071 196 PRO A C 1
ATOM 1232 O O . PRO A 1 196 ? 21.20928 -22.42946 88.64052 1.000 27.52406 196 PRO A O 1
ATOM 1236 N N . GLY A 1 197 ? 22.80394 -21.17217 8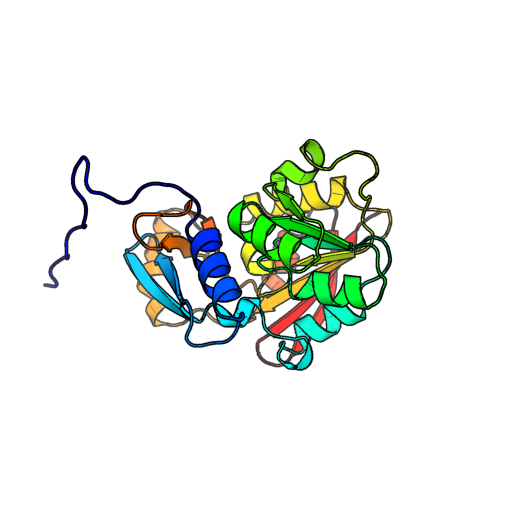7.66863 1.000 25.97261 197 GLY A N 1
ATOM 1237 C CA . GLY A 1 197 ? 23.19133 -22.19562 86.72338 1.000 26.31678 197 GLY A CA 1
ATOM 1238 C C . GLY A 1 197 ? 22.23751 -22.40775 85.57010 1.000 25.02187 197 GLY A C 1
ATOM 1239 O O . GLY A 1 197 ? 22.39703 -23.38438 84.83362 1.000 22.95853 197 GLY A O 1
ATOM 1240 N N . ALA A 1 198 ? 21.25656 -21.52596 85.38083 1.000 22.94032 198 ALA A N 1
ATOM 1241 C CA . ALA A 1 198 ? 20.27888 -21.71722 84.31582 1.000 21.12757 198 ALA A CA 1
ATOM 1242 C C . ALA A 1 198 ? 20.94134 -21.70374 82.94198 1.000 19.15898 198 ALA A C 1
ATOM 1243 O O . ALA A 1 198 ? 22.00648 -21.12345 82.73493 1.000 20.44083 198 ALA A O 1
ATOM 1245 N N . VAL A 1 199 ? 20.27011 -22.33166 81.97886 1.000 18.69534 199 VAL A N 1
ATOM 1246 C CA . VAL A 1 199 ? 20.73419 -22.29375 80.60288 1.000 16.57652 199 VAL A CA 1
ATOM 1247 C C . VAL A 1 199 ? 19.62416 -21.77080 79.70344 1.000 17.24466 199 VAL A C 1
ATOM 1248 O O . VAL A 1 199 ? 18.43265 -21.98136 79.96223 1.000 17.18787 199 VAL A O 1
ATOM 1252 N N . ILE A 1 200 ? 20.03477 -21.06873 78.65182 1.000 14.06806 200 ILE A N 1
ATOM 1253 C CA . ILE A 1 200 ? 19.19490 -20.80489 77.48742 1.000 14.13498 200 ILE A CA 1
ATOM 1254 C C . ILE A 1 200 ? 19.59886 -21.76503 76.38194 1.000 18.15541 200 ILE A C 1
ATOM 1255 O O . ILE A 1 200 ? 20.78069 -21.85262 76.01712 1.000 16.91363 200 ILE A O 1
ATOM 1260 N N . LEU A 1 201 ? 18.62363 -22.46453 75.83290 1.000 12.85680 201 LEU A N 1
ATOM 1261 C CA . LEU A 1 201 ? 18.84099 -23.31216 74.66426 1.000 14.16292 201 LEU A CA 1
ATOM 1262 C C . LEU A 1 201 ? 18.22887 -22.58666 73.47176 1.000 16.20968 201 LEU A C 1
ATOM 1263 O O . LEU A 1 201 ? 16.99946 -22.57804 73.29540 1.000 14.89284 201 LEU A O 1
ATOM 1268 N N . GLY A 1 202 ? 19.08723 -21.96445 72.66370 1.000 14.30675 202 GLY A N 1
ATOM 1269 C CA . GLY A 1 202 ? 18.59839 -21.09635 71.60930 1.000 16.33955 202 GLY A CA 1
ATOM 1270 C C . GLY A 1 202 ? 19.09370 -21.55250 70.25909 1.000 15.56783 202 GLY A C 1
ATOM 1271 O O . GLY A 1 202 ? 20.29761 -21.76610 70.08416 1.000 17.99999 202 GLY A O 1
ATOM 1272 N N . ASP A 1 203 ? 18.19627 -21.71323 69.29686 1.000 14.67340 203 ASP A N 1
ATOM 1273 C CA . ASP A 1 203 ? 18.60940 -22.19065 67.98592 1.000 18.45034 203 ASP A CA 1
ATOM 1274 C C . ASP A 1 203 ? 18.65055 -21.03455 66.99719 1.000 21.28894 203 ASP A C 1
ATOM 1275 O O . ASP A 1 203 ? 18.13216 -19.94038 67.24243 1.000 19.48170 203 ASP A O 1
ATOM 1280 N N . GLY A 1 204 ? 19.31582 -21.27633 65.87951 1.000 21.07902 204 GLY A N 1
ATOM 1281 C CA . GLY A 1 204 ? 19.47730 -20.20963 64.91146 1.000 21.01475 204 GLY A CA 1
ATOM 1282 C C . GLY A 1 204 ? 19.89171 -20.77080 63.57493 1.000 19.81759 204 GLY A C 1
ATOM 1283 O O . GLY A 1 204 ? 20.01874 -21.98486 63.39560 1.000 19.36131 204 GLY A O 1
ATOM 1284 N N . LEU A 1 205 ? 20.09314 -19.85210 62.63285 1.000 21.45139 205 LEU A N 1
ATOM 1285 C CA . LEU A 1 205 ? 20.49678 -20.16307 61.26905 1.000 26.99730 205 LEU A CA 1
ATOM 1286 C C . LEU A 1 205 ? 21.80519 -19.44858 60.96852 1.000 26.30840 205 LEU A C 1
ATOM 1287 O O . LEU A 1 205 ? 21.93061 -18.24672 61.21629 1.000 26.88945 205 LEU A O 1
ATOM 1292 N N . ASP A 1 206 ? 22.77402 -20.18547 60.44406 1.000 26.34817 206 ASP A N 1
ATOM 1293 C CA . ASP A 1 206 ? 24.05524 -19.62268 60.02384 1.000 28.12697 206 ASP A CA 1
ATOM 1294 C C . ASP A 1 206 ? 24.05660 -19.63758 58.49647 1.000 33.00492 206 ASP A C 1
ATOM 1295 O O . ASP A 1 206 ? 24.53097 -20.58317 57.86572 1.000 32.46790 206 ASP A O 1
ATOM 1300 N N . VAL A 1 207 ? 23.50360 -18.58616 57.90431 1.000 35.10267 207 VAL A N 1
ATOM 1301 C CA . VAL A 1 207 ? 23.40862 -18.49374 56.45124 1.000 36.01842 207 VAL A CA 1
ATOM 1302 C C . VAL A 1 207 ? 23.88744 -17.11683 56.02117 1.000 39.34581 207 VAL A C 1
ATOM 1303 O O . VAL A 1 207 ? 23.70438 -16.13880 56.76217 1.000 42.85857 207 VAL A O 1
ATOM 1307 N N . PRO A 1 208 ? 24.50518 -16.98971 54.85371 1.000 42.42956 208 PRO A N 1
ATOM 1308 C CA . PRO A 1 208 ? 24.81073 -15.65594 54.33295 1.000 46.03102 208 PRO A CA 1
ATOM 1309 C C . PRO A 1 208 ? 23.53584 -14.93724 53.92138 1.000 45.27493 208 PRO A C 1
ATOM 1310 O O . PRO A 1 208 ? 22.48424 -15.54245 53.69701 1.000 46.98692 208 PRO A O 1
ATOM 1314 N N . VAL A 1 209 ? 23.63657 -13.62031 53.84851 1.000 46.61894 209 VAL A N 1
ATOM 1315 C CA . VAL A 1 209 ? 22.51866 -12.82651 53.33179 1.000 45.79209 209 VAL A CA 1
ATOM 1316 C C . VAL A 1 209 ? 22.34004 -13.13795 51.84868 1.000 43.38655 209 VAL A C 1
ATOM 1317 O O . VAL A 1 209 ? 23.33081 -13.13150 51.09768 1.000 45.48095 209 VAL A O 1
ATOM 1321 N N . PRO A 1 210 ? 21.13000 -13.44310 51.38373 1.000 42.06790 210 PRO A N 1
ATOM 1322 C CA . PRO A 1 210 ? 20.94440 -13.68889 49.95859 1.000 42.31653 210 PRO A CA 1
ATOM 1323 C C . PRO A 1 210 ? 21.26559 -12.43913 49.16040 1.000 42.55569 210 PRO A C 1
ATOM 1324 O O . PRO A 1 210 ? 21.06646 -11.30786 49.64041 1.000 42.64669 210 PRO A O 1
ATOM 1328 N N . PRO A 1 211 ? 2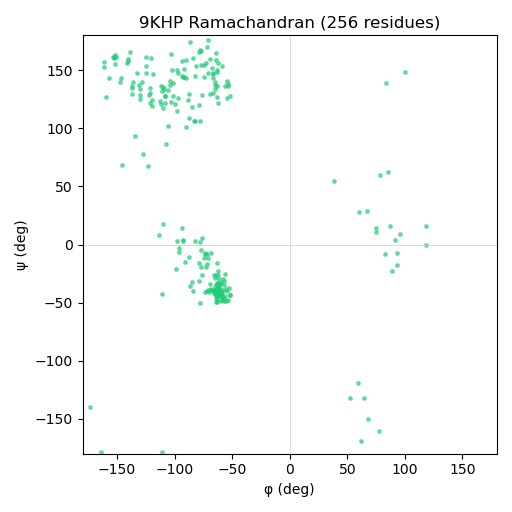1.77242 -12.59783 47.93426 1.000 42.16250 211 PRO A N 1
ATOM 1329 C CA . PRO A 1 211 ? 22.26610 -11.42199 47.19165 1.000 45.46950 211 PRO A CA 1
ATOM 1330 C C . PRO A 1 211 ? 21.18207 -10.41524 46.83612 1.000 37.72548 211 PRO A C 1
ATOM 1331 O O . PRO A 1 211 ? 21.47404 -9.21627 46.73374 1.000 40.64514 211 PRO A O 1
ATOM 1335 N N . ASP A 1 212 ? 19.94009 -10.85744 46.65472 1.000 37.57920 212 ASP A N 1
ATOM 1336 C CA . ASP A 1 212 ? 18.85653 -9.93958 46.32871 1.000 41.88817 212 ASP A CA 1
ATOM 1337 C C . ASP A 1 212 ? 18.49473 -9.00566 47.48302 1.000 40.64657 212 ASP A C 1
ATOM 1338 O O . ASP A 1 212 ? 17.69301 -8.08619 47.28110 1.000 43.28259 212 ASP A O 1
ATOM 1343 N N . ARG A 1 213 ? 19.06284 -9.21125 48.67465 1.000 36.72050 213 ARG A N 1
ATOM 1344 C CA . ARG A 1 213 ? 18.85438 -8.33094 49.82097 1.000 34.85759 213 ARG A CA 1
ATOM 1345 C C . ARG A 1 213 ? 19.76058 -7.09978 49.78529 1.000 29.57533 213 ARG A C 1
ATOM 1346 O O . ARG A 1 213 ? 19.71419 -6.28594 50.71317 1.000 27.28694 213 ARG A O 1
ATOM 1354 N N . ALA A 1 214 ? 20.56497 -6.93327 48.72878 1.000 31.68713 214 ALA A N 1
ATOM 1355 C CA . ALA A 1 214 ? 21.53626 -5.84111 48.68314 1.000 31.83909 214 ALA A CA 1
ATOM 1356 C C . ALA A 1 214 ? 20.85774 -4.48441 48.81046 1.000 28.98404 214 ALA A C 1
ATOM 1357 O O . ALA A 1 214 ? 21.32889 -3.60929 49.54967 1.000 29.26864 214 ALA A O 1
ATOM 1359 N N . ALA A 1 215 ? 19.75304 -4.28436 48.08425 1.000 29.50837 215 ALA A N 1
ATOM 1360 C CA . ALA A 1 215 ? 19.04602 -3.00834 48.15479 1.000 29.89920 215 ALA A CA 1
ATOM 1361 C C . ALA A 1 215 ? 18.48371 -2.76712 49.55056 1.000 23.58209 215 ALA A C 1
ATOM 1362 O O . ALA A 1 215 ? 18.55213 -1.64519 50.06939 1.000 23.10393 215 ALA A O 1
ATOM 1364 N N . TYR A 1 216 ? 17.91054 -3.80734 50.16995 1.000 23.91257 216 TYR A N 1
ATOM 1365 C CA . TYR A 1 216 ? 17.37545 -3.64844 51.51967 1.000 20.28253 216 TYR A CA 1
ATOM 1366 C C . TYR A 1 216 ? 18.49035 -3.35263 52.51445 1.000 20.96303 216 TYR A C 1
ATOM 1367 O O . TYR A 1 216 ? 18.29674 -2.59239 53.47195 1.000 21.91710 216 TYR A O 1
ATOM 1376 N N . GLU A 1 217 ? 19.66568 -3.94875 52.31054 1.000 22.53321 217 GLU A N 1
ATOM 1377 C CA . GLU A 1 217 ? 20.77550 -3.70235 53.22115 1.000 20.52117 217 GLU A CA 1
ATOM 1378 C C . GLU A 1 217 ? 21.30474 -2.28345 53.10041 1.000 20.18577 217 GLU A C 1
ATOM 1379 O O . GLU A 1 217 ? 21.75389 -1.71478 54.09910 1.000 23.86714 217 GLU A O 1
ATOM 1385 N N . ARG A 1 218 ? 21.28358 -1.70191 51.89833 1.000 23.66501 218 ARG A N 1
ATOM 1386 C CA . ARG A 1 218 ? 21.65435 -0.29385 51.77482 1.000 22.04153 218 ARG A CA 1
ATOM 1387 C C . ARG A 1 218 ? 20.69274 0.57462 52.56866 1.000 23.91576 218 ARG A C 1
ATOM 1388 O O . ARG A 1 218 ? 21.09590 1.56070 53.19800 1.000 23.43218 218 ARG A O 1
ATOM 1396 N N . TRP A 1 219 ? 19.41301 0.20083 52.56649 1.000 20.26103 219 TRP A N 1
ATOM 1397 C CA . TRP A 1 219 ? 18.42575 0.90769 53.36796 1.000 21.14750 219 TRP A CA 1
ATOM 1398 C C . TRP A 1 219 ? 18.73887 0.78872 54.85351 1.000 21.86995 219 TRP A C 1
ATOM 1399 O O . TRP A 1 219 ? 18.64813 1.77803 55.59506 1.000 22.96060 219 TRP A O 1
ATOM 1410 N N . ASN A 1 220 ? 19.09949 -0.41507 55.30802 1.000 17.71312 220 ASN A N 1
ATOM 1411 C CA . ASN A 1 220 ? 19.54904 -0.59986 56.68691 1.000 20.38639 220 ASN A CA 1
ATOM 1412 C C . ASN A 1 220 ? 20.69620 0.35178 57.02258 1.000 23.70282 220 ASN A C 1
ATOM 1413 O O . ASN A 1 220 ? 20.68689 1.01743 58.06433 1.000 22.96897 220 ASN A O 1
ATOM 1418 N N . ALA A 1 221 ? 21.69660 0.42844 56.14160 1.000 21.26954 221 ALA A N 1
ATOM 1419 C CA . ALA A 1 221 ? 22.86773 1.25190 56.43672 1.000 23.73813 221 ALA A CA 1
ATOM 1420 C C . ALA A 1 221 ? 22.49350 2.72537 56.56387 1.000 25.36074 221 ALA A C 1
ATOM 1421 O O . ALA A 1 221 ? 22.95105 3.41257 57.48730 1.000 26.29130 221 ALA A O 1
ATOM 1423 N N . GLU A 1 222 ? 21.64618 3.22205 55.65925 1.000 24.11254 222 GLU A N 1
ATOM 1424 C 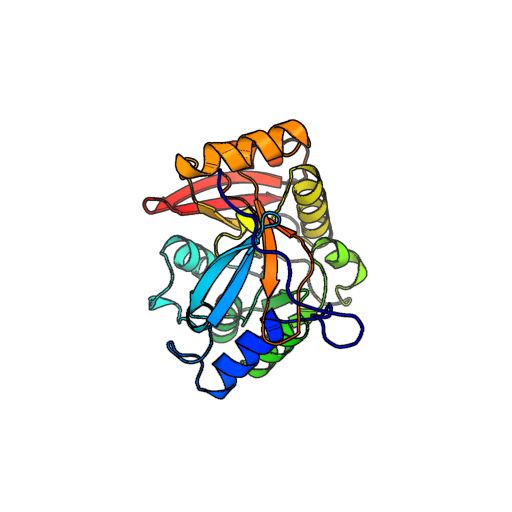CA . GLU A 1 222 ? 21.19353 4.60480 55.74548 1.000 25.63281 222 GLU A CA 1
ATOM 1425 C C . GLU A 1 222 ? 20.50346 4.89392 57.07335 1.000 28.89664 222 GLU A C 1
ATOM 1426 O O . GLU A 1 222 ? 20.55613 6.02788 57.56484 1.000 23.86353 222 GLU A O 1
ATOM 1432 N N . ARG A 1 223 ? 19.86768 3.88512 57.67518 1.000 27.52283 223 ARG A N 1
ATOM 1433 C CA . ARG A 1 223 ? 19.10356 4.03880 58.90842 1.000 24.12438 223 ARG A CA 1
ATOM 1434 C C . ARG A 1 223 ? 19.87963 3.63088 60.16458 1.000 27.01888 223 ARG A C 1
ATOM 1435 O O . ARG A 1 223 ? 19.31527 3.65686 61.26299 1.000 26.07395 223 ARG A O 1
ATOM 1443 N N . GLY A 1 224 ? 21.14699 3.25169 60.03889 1.000 26.96132 224 GLY A N 1
ATOM 1444 C CA . GLY A 1 224 ? 21.90861 2.82870 61.19721 1.000 27.88326 224 GLY A CA 1
ATOM 1445 C C . GLY A 1 224 ? 21.56837 1.45487 61.73001 1.000 30.42626 224 GLY A C 1
ATOM 1446 O O . GLY A 1 224 ? 22.00084 1.11199 62.83784 1.000 30.80156 224 GLY A O 1
ATOM 1447 N N . ARG A 1 225 ? 20.83938 0.64290 60.96816 1.000 23.53275 225 ARG A N 1
ATOM 1448 C CA . ARG A 1 225 ? 20.38847 -0.67737 61.38707 1.000 24.93144 225 ARG A CA 1
ATOM 1449 C C . ARG A 1 225 ? 21.41420 -1.74532 61.01720 1.000 28.28164 225 ARG A C 1
ATOM 1450 O O . ARG A 1 225 ? 22.04960 -1.66188 59.96113 1.000 27.40615 225 ARG A O 1
ATOM 1458 N N . PRO A 1 226 ? 21.58251 -2.74725 61.87151 1.000 29.12366 226 PRO A N 1
ATOM 1459 C CA . PRO A 1 226 ? 22.65286 -3.72601 61.65461 1.000 32.20250 226 PRO A CA 1
ATOM 1460 C C . PRO A 1 226 ? 22.42941 -4.57280 60.41433 1.000 31.82631 226 PRO A C 1
ATOM 1461 O O . PRO A 1 226 ? 21.30017 -4.88825 60.03157 1.000 29.44346 226 PRO A O 1
ATOM 1465 N N . GLU A 1 227 ? 23.54227 -4.94049 59.78883 1.000 29.52186 227 GLU A N 1
ATOM 1466 C CA . GLU A 1 227 ? 23.50774 -5.82624 58.63603 1.000 31.63718 227 GLU A CA 1
ATOM 1467 C C . GLU A 1 227 ? 22.80053 -7.13444 58.97922 1.000 31.10328 227 GLU A C 1
ATOM 1468 O O . GLU A 1 227 ? 23.00560 -7.71930 60.04770 1.000 32.51767 227 GLU A O 1
ATOM 1474 N N . GLY A 1 228 ? 21.94652 -7.58637 58.07127 1.000 24.70846 228 GLY A N 1
ATOM 1475 C CA . GLY A 1 228 ? 21.26328 -8.84213 58.24020 1.000 28.73959 228 GLY A CA 1
ATOM 1476 C C . GLY A 1 228 ? 19.89577 -8.76312 58.88311 1.000 26.72422 228 GLY A C 1
ATOM 1477 O O . GLY A 1 228 ? 19.19837 -9.78293 58.92930 1.000 28.31708 228 GLY A O 1
ATOM 1478 N N . PHE A 1 229 ? 19.47950 -7.60160 59.38484 1.000 20.06173 229 PHE A N 1
ATOM 1479 C CA . PHE A 1 229 ? 18.17262 -7.50711 60.02000 1.000 20.31257 229 PHE A CA 1
ATOM 1480 C C . PHE A 1 229 ? 17.10236 -7.10494 59.01851 1.000 17.86299 229 PHE A C 1
ATOM 1481 O O . PHE A 1 229 ? 17.37046 -6.42172 58.03014 1.000 18.20396 229 PHE A O 1
ATOM 1489 N N . VAL A 1 230 ? 15.87894 -7.54899 59.28832 1.000 16.86372 230 VAL A N 1
ATOM 1490 C CA . VAL A 1 230 ? 14.69392 -7.03245 58.62071 1.000 18.18698 230 VAL A CA 1
ATOM 1491 C C . VAL A 1 230 ? 13.73056 -6.55651 59.69666 1.000 17.27318 230 VAL A C 1
ATOM 1492 O O . VAL A 1 230 ? 13.78364 -7.00143 60.84869 1.000 19.81769 230 VAL A O 1
ATOM 1496 N N . ARG A 1 231 ? 12.89185 -5.59856 59.33304 1.000 12.17777 231 ARG A N 1
ATOM 1497 C CA . ARG A 1 231 ? 11.78850 -5.14948 60.17592 1.000 14.52968 231 ARG A CA 1
ATOM 1498 C C . ARG A 1 231 ? 10.51306 -5.65738 59.52263 1.000 13.67867 231 ARG A C 1
ATOM 1499 O O . ARG A 1 231 ? 10.25918 -5.35902 58.35030 1.000 13.44779 231 ARG A O 1
ATOM 1507 N N . ILE A 1 232 ? 9.73362 -6.44554 60.26217 1.000 14.60907 232 ILE A N 1
ATOM 1508 C CA . ILE A 1 232 ? 8.61355 -7.17823 59.68525 1.000 14.71557 232 ILE A CA 1
ATOM 1509 C C . ILE A 1 232 ? 7.42032 -7.11504 60.62711 1.000 16.13405 232 ILE A C 1
ATOM 1510 O O . ILE A 1 232 ? 7.53313 -6.74819 61.79829 1.000 15.64355 232 ILE A O 1
ATOM 1515 N N . ARG A 1 233 ? 6.26187 -7.48062 60.08566 1.000 12.79604 233 ARG A N 1
ATOM 1516 C CA . ARG A 1 233 ? 5.03017 -7.53595 60.85035 1.000 13.70030 233 ARG A CA 1
ATOM 1517 C C . ARG A 1 233 ? 4.13793 -8.57926 60.20399 1.000 13.38026 233 ARG A C 1
ATOM 1518 O O . ARG A 1 233 ? 4.32799 -8.94940 59.04158 1.000 13.16691 233 ARG A O 1
ATOM 1526 N N . LEU A 1 234 ? 3.16051 -9.04989 60.96469 1.000 13.45089 234 LEU A N 1
ATOM 1527 C CA . LEU A 1 234 ? 2.22258 -10.01948 60.42511 1.000 14.33445 234 LEU A CA 1
ATOM 1528 C C . LEU A 1 234 ? 0.95212 -9.31990 59.97671 1.000 14.88959 234 LEU A C 1
ATOM 1529 O O . LEU A 1 234 ? 0.54608 -8.29282 60.53520 1.000 14.28274 234 LEU A O 1
ATOM 1534 N N . ARG A 1 235 ? 0.31252 -9.89574 58.96794 1.000 11.46111 235 ARG A N 1
ATOM 1535 C CA . ARG A 1 235 ? -0.97210 -9.39063 58.52265 1.000 14.26186 235 ARG A CA 1
ATOM 1536 C C . ARG A 1 235 ? -1.92636 -10.54327 58.27646 1.000 13.74379 235 ARG A C 1
ATOM 1537 O O . ARG A 1 235 ? -1.53823 -11.60021 57.76942 1.000 13.29266 235 ARG A O 1
ATOM 1545 N N . ASP A 1 236 ? -3.17379 -10.33511 58.68270 1.000 10.67321 236 ASP A N 1
ATOM 1546 C CA . ASP A 1 236 ? -4.20498 -11.34436 58.50200 1.000 12.30227 236 ASP A CA 1
ATOM 1547 C C . ASP A 1 236 ? -5.55338 -10.65832 58.57901 1.000 12.81188 236 ASP A C 1
ATOM 1548 O O . ASP A 1 236 ? -5.83925 -9.98703 59.57668 1.000 12.96227 236 ASP A O 1
ATOM 1553 N N . ARG A 1 237 ? -6.38499 -10.86974 57.55601 1.000 13.88942 237 ARG A N 1
ATOM 1554 C CA . ARG A 1 237 ? -7.69846 -10.22217 57.44298 1.000 11.27766 237 ARG A CA 1
ATOM 1555 C C . ARG A 1 237 ? -7.43521 -8.72583 57.59961 1.000 11.12619 237 ARG A C 1
ATOM 1556 O O . ARG A 1 237 ? -6.49668 -8.22389 56.97277 1.000 12.10375 237 ARG A O 1
ATOM 1564 N N . LEU A 1 238 ? -8.18079 -8.00264 58.43043 1.000 13.72415 238 LEU A N 1
ATOM 1565 C CA . LEU A 1 238 ? -7.92531 -6.57254 58.60430 1.000 14.47446 238 LEU A CA 1
ATOM 1566 C C . LEU A 1 238 ? -7.00906 -6.26496 59.78187 1.000 16.20410 238 LEU A C 1
ATOM 1567 O O . LEU A 1 238 ? -6.90273 -5.09997 60.18441 1.000 18.74318 238 LEU A O 1
ATOM 1572 N N . LEU A 1 239 ? -6.32469 -7.26195 60.33220 1.000 13.17383 239 LEU A N 1
ATOM 1573 C CA . LEU A 1 239 ? -5.45845 -7.03791 61.47807 1.000 13.63033 239 LEU A CA 1
ATOM 1574 C C . LEU A 1 239 ? -3.99907 -6.98330 61.05527 1.000 16.43834 239 LEU A C 1
ATOM 1575 O O . LEU A 1 239 ? -3.58212 -7.64776 60.10233 1.000 14.22033 239 LEU A O 1
ATOM 1580 N N . VAL A 1 240 ? -3.22031 -6.20711 61.81192 1.000 14.47972 240 VAL A N 1
ATOM 1581 C CA . VAL A 1 240 ? -1.79468 -6.00867 61.57783 1.000 13.66927 240 VAL A CA 1
ATOM 1582 C C . VAL A 1 240 ? -1.09572 -6.07483 62.92273 1.000 14.95078 240 VAL A C 1
ATOM 1583 O O . VAL A 1 240 ? -1.56503 -5.48617 63.90032 1.000 16.96625 240 VAL A O 1
ATOM 1587 N N . GLY A 1 241 ? 0.01892 -6.76839 62.98128 1.000 14.60456 241 GLY A N 1
ATOM 1588 C CA . GLY A 1 241 ? 0.80756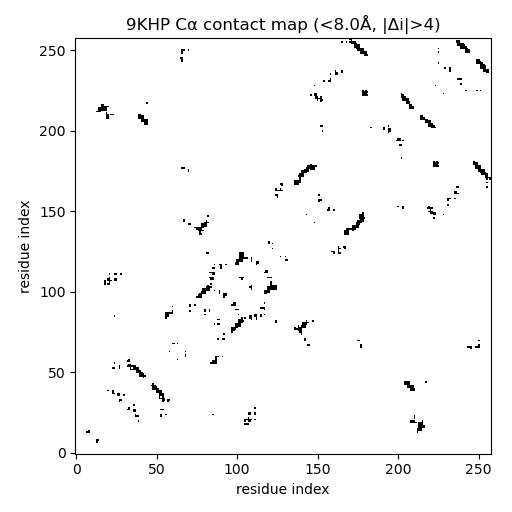 -6.77918 64.19515 1.000 14.03763 241 GLY A CA 1
ATOM 1589 C C . GLY A 1 241 ? 1.79628 -5.61307 64.25164 1.000 16.67020 241 GLY A C 1
ATOM 1590 O O . GLY A 1 241 ? 1.94835 -4.84556 63.29307 1.000 16.07885 241 GLY A O 1
ATOM 1591 N N . GLU A 1 242 ? 2.47007 -5.49876 65.39752 1.000 18.77795 242 GLU A N 1
ATOM 1592 C CA . GLU A 1 242 ? 3.50910 -4.48450 65.55102 1.000 23.24737 242 GLU A CA 1
ATOM 1593 C C . GLU A 1 242 ? 4.68821 -4.79767 64.64699 1.000 16.69959 242 GLU A C 1
ATOM 1594 O O . GLU A 1 242 ? 4.97685 -5.96203 64.35768 1.000 18.50009 242 GLU A O 1
ATOM 1600 N N . TRP A 1 243 ? 5.40384 -3.75053 64.23661 1.000 17.40295 243 TRP A N 1
ATOM 1601 C CA . TRP A 1 243 ? 6.72316 -3.96633 63.65338 1.000 21.48489 243 TRP A CA 1
ATOM 1602 C C . TRP A 1 243 ? 7.65377 -4.58796 64.69013 1.000 20.21490 243 TRP A C 1
ATOM 1603 O O . TRP A 1 243 ? 7.65517 -4.19341 65.85891 1.000 20.15339 243 TRP A O 1
ATOM 1614 N N . PHE A 1 244 ? 8.42617 -5.58894 64.26879 1.000 16.68088 244 PHE A N 1
ATOM 1615 C CA . PHE A 1 244 ? 9.47764 -6.15811 65.10387 1.000 19.70851 244 PHE A CA 1
ATOM 1616 C C . PHE A 1 244 ? 10.68071 -6.48222 64.23021 1.000 18.72671 244 PHE A C 1
ATOM 1617 O O . PHE A 1 244 ? 10.57122 -6.65347 63.01316 1.000 17.68639 244 PHE A O 1
ATOM 1625 N N . ASP A 1 245 ? 11.84520 -6.53165 64.86557 1.000 17.43832 245 ASP A N 1
ATOM 1626 C CA . ASP A 1 245 ? 13.09765 -6.78744 64.17664 1.000 19.37299 245 ASP A CA 1
ATOM 1627 C C . ASP A 1 245 ? 13.39442 -8.27703 64.19691 1.000 21.96897 245 ASP A C 1
ATOM 1628 O O . ASP A 1 245 ? 13.06729 -8.97153 65.16395 1.000 23.16344 245 ASP A O 1
ATOM 1633 N N . TYR A 1 246 ? 13.97392 -8.76644 63.10263 1.000 22.50603 246 TYR A N 1
ATOM 1634 C CA . TYR A 1 246 ? 14.16777 -10.19539 62.89940 1.000 22.19617 246 TYR A CA 1
ATOM 1635 C C . TYR A 1 246 ? 15.44100 -10.40774 62.10304 1.000 25.42236 246 TYR A C 1
ATOM 1636 O O . TYR A 1 246 ? 15.71285 -9.66571 61.16311 1.000 22.07800 246 TYR A O 1
ATOM 1645 N N . ALA A 1 247 ? 16.21013 -11.43395 62.46616 1.000 29.43256 247 ALA A N 1
ATOM 1646 C CA . ALA A 1 247 ? 17.46943 -11.69070 61.78259 1.000 27.87971 247 ALA A CA 1
ATOM 1647 C C . ALA A 1 247 ? 17.80077 -13.16584 61.87252 1.000 30.61989 247 ALA A C 1
ATOM 1648 O O . ALA A 1 247 ? 17.24724 -13.89707 62.69280 1.000 29.59070 247 ALA A O 1
ATOM 1650 N N . MET A 1 248 ? 18.69019 -13.60036 60.98882 1.000 28.48024 248 MET A N 1
ATOM 1651 C CA . MET A 1 248 ? 19.40977 -14.85187 61.15527 1.000 34.89124 248 MET A CA 1
ATOM 1652 C C . MET A 1 248 ? 20.76507 -14.47694 61.73802 1.000 34.09313 248 MET A C 1
ATOM 1653 O O . MET A 1 248 ? 21.54937 -13.76039 61.10461 1.000 38.44154 248 MET A O 1
ATOM 1658 N N . ILE A 1 249 ? 21.00441 -14.91275 62.96851 1.000 29.19155 249 ILE A N 1
ATOM 1659 C CA . ILE A 1 249 ? 22.16709 -14.51440 63.75160 1.000 29.86035 249 ILE A CA 1
ATOM 1660 C C . ILE A 1 249 ? 23.16461 -15.66060 63.71805 1.000 28.10598 249 ILE A C 1
ATOM 1661 O O . ILE A 1 249 ? 22.83136 -16.78641 64.10110 1.000 29.29933 249 ILE A O 1
ATOM 1666 N N . SER A 1 250 ? 24.38230 -15.38335 63.25423 1.000 29.85144 250 SER A N 1
ATOM 1667 C CA . SER A 1 250 ? 25.41634 -16.40444 63.21340 1.000 27.97778 250 SER A CA 1
ATOM 1668 C C . SER A 1 250 ? 25.91962 -16.70037 64.62250 1.000 24.68464 250 SER A C 1
ATOM 1669 O O . SER A 1 250 ? 25.80041 -15.86473 65.52354 1.000 24.47156 250 SER A O 1
ATOM 1672 N N . PRO A 1 251 ? 26.48397 -17.89515 64.84096 1.000 25.37564 251 PRO A N 1
ATOM 1673 C CA . PRO A 1 251 ? 27.07752 -18.18330 66.15732 1.000 26.18423 251 PRO A CA 1
ATOM 1674 C C . PRO A 1 251 ? 28.07617 -17.12509 66.59630 1.000 22.46747 251 PRO A C 1
ATOM 1675 O O . PRO A 1 251 ? 28.11364 -16.76660 67.77843 1.000 26.95280 251 PRO A O 1
ATOM 1679 N N . ASP A 1 252 ? 28.86877 -16.58342 65.67195 1.000 28.93233 252 ASP A N 1
ATOM 1680 C CA . ASP A 1 252 ? 29.80637 -15.53425 66.05831 1.000 28.61013 252 ASP A CA 1
ATOM 1681 C C . ASP A 1 252 ? 29.08041 -14.24056 66.41107 1.000 29.38616 252 ASP A C 1
ATOM 1682 O O . ASP A 1 252 ? 29.45120 -13.56566 67.37739 1.000 29.21352 252 ASP A O 1
ATOM 1687 N N . ASP A 1 253 ? 28.04381 -13.87920 65.64577 1.000 27.84359 253 ASP A N 1
ATOM 1688 C CA . ASP A 1 253 ? 27.23038 -12.72120 66.01119 1.000 28.09777 253 ASP A CA 1
ATOM 1689 C C . ASP A 1 253 ? 26.67244 -12.87256 67.42023 1.000 28.96927 253 ASP A C 1
ATOM 1690 O O . ASP A 1 253 ? 26.68510 -11.92321 68.21407 1.000 27.91584 253 ASP A O 1
ATOM 1695 N N . LEU A 1 254 ? 26.17073 -14.06786 67.74089 1.000 26.26403 254 LEU A N 1
ATOM 1696 C CA . LEU A 1 254 ? 25.58964 -14.31513 69.05525 1.000 27.42295 254 LEU A CA 1
ATOM 1697 C C . LEU A 1 254 ? 26.62958 -14.13549 70.15011 1.000 24.36672 254 LEU A C 1
ATOM 1698 O O . LEU A 1 254 ? 26.34451 -13.53804 71.19185 1.000 24.69673 254 LEU A O 1
ATOM 1703 N N . GLY A 1 255 ? 27.85292 -14.61997 69.91516 1.000 25.01084 255 GLY A N 1
ATOM 1704 C CA . GLY A 1 255 ? 28.91855 -14.41530 70.88036 1.000 26.25080 255 GLY A CA 1
ATOM 1705 C C . GLY A 1 255 ? 29.18963 -12.94614 71.15161 1.000 25.74900 255 GLY A C 1
ATOM 1706 O O . GLY A 1 255 ? 29.38604 -12.54407 72.29985 1.000 27.15450 255 GLY A O 1
ATOM 1707 N N . ARG A 1 256 ? 29.19534 -12.12701 70.10125 1.000 26.27611 256 ARG A N 1
ATOM 1708 C CA . ARG A 1 256 ? 29.40936 -10.69561 70.28666 1.000 28.22617 256 ARG A CA 1
ATOM 1709 C C . ARG A 1 256 ? 28.27770 -10.07434 71.09467 1.000 27.89060 256 ARG A C 1
ATOM 1710 O O . ARG A 1 256 ? 28.52234 -9.27424 72.00696 1.000 30.22993 256 ARG A O 1
ATOM 1718 N N . VAL A 1 257 ? 27.03351 -10.45411 70.79002 1.000 25.47211 257 VAL A N 1
ATOM 1719 C CA . VAL A 1 257 ? 25.87648 -9.92462 71.51485 1.000 25.79536 257 VAL A CA 1
ATOM 1720 C C . VAL A 1 257 ? 26.00182 -10.19005 73.01126 1.000 29.32925 257 VAL A C 1
ATOM 1721 O O . VAL A 1 257 ? 25.59205 -9.36924 73.84107 1.000 26.92118 257 VAL A O 1
ATOM 1725 N N . LEU A 1 258 ? 26.58490 -11.33076 73.38433 1.000 25.80428 258 LEU A N 1
ATOM 1726 C CA . LEU A 1 258 ? 26.61043 -11.73591 74.78364 1.000 25.65516 258 LEU A CA 1
ATOM 1727 C C . LEU A 1 258 ? 27.67445 -11.01730 75.60618 1.000 25.67634 258 LEU A C 1
ATOM 1728 O O . LEU A 1 258 ? 27.61856 -11.06863 76.83829 1.000 27.13284 258 LEU A O 1
ATOM 1733 N N . ALA A 1 259 ? 28.64961 -10.37919 74.96599 1.000 30.43226 259 ALA A N 1
ATOM 1734 C CA . ALA A 1 259 ? 29.68230 -9.67623 75.71180 1.000 30.70939 259 ALA A CA 1
ATOM 1735 C C . ALA A 1 259 ? 29.05648 -8.68588 76.68490 1.000 31.42758 259 ALA A C 1
ATOM 1736 O O . ALA A 1 259 ? 28.24101 -7.84472 76.29791 1.000 31.65822 259 ALA A O 1
ATOM 1738 N N . GLY A 1 260 ? 29.42756 -8.80664 77.95730 1.000 30.75235 260 GLY A N 1
ATOM 1739 C CA . GLY A 1 260 ? 28.93025 -7.92864 78.98740 1.000 31.22090 260 GLY A CA 1
ATOM 1740 C C . GLY A 1 260 ? 27.64671 -8.38269 79.64975 1.000 32.44813 260 GLY A C 1
ATOM 1741 O O . GLY A 1 260 ? 27.37089 -7.96095 80.77944 1.000 33.59831 260 GLY A O 1
ATOM 1742 N N . THR A 1 261 ? 26.85392 -9.22406 78.98537 1.000 27.18640 261 THR A N 1
ATOM 1743 C CA . THR A 1 261 ? 25.60785 -9.71215 79.56675 1.000 26.44966 261 THR A CA 1
ATOM 1744 C C . THR A 1 261 ? 25.89526 -10.69490 80.70408 1.000 25.62076 261 THR A C 1
ATOM 1745 O O . THR A 1 261 ? 27.04208 -11.06447 80.97701 1.000 27.08727 261 THR A O 1
ATOM 1749 N N . ARG A 1 262 ? 24.83004 -11.13927 81.37169 1.000 21.42176 262 ARG A N 1
ATOM 1750 C CA . ARG A 1 262 ? 24.95086 -12.16581 82.40090 1.000 20.78382 262 ARG A CA 1
ATOM 1751 C C . ARG A 1 262 ? 25.15341 -13.56518 81.82456 1.000 23.68466 262 ARG A C 1
ATOM 1752 O O . ARG A 1 262 ? 25.15615 -14.52879 82.59372 1.000 24.71979 262 ARG A O 1
ATOM 1760 N N . TRP A 1 263 ? 25.30543 -13.70862 80.50934 1.000 24.76602 263 TRP A N 1
ATOM 1761 C CA . TRP A 1 263 ? 25.24456 -15.01090 79.85258 1.000 22.81782 263 TRP A CA 1
ATOM 1762 C C . TRP A 1 263 ? 26.53828 -15.30427 79.10334 1.000 22.26585 263 TRP A C 1
ATOM 1763 O O . TRP A 1 263 ? 27.05942 -14.44156 78.38907 1.000 25.70837 263 TRP A O 1
ATOM 1774 N N . ASP A 1 264 ? 27.03891 -16.53013 79.26288 1.000 23.92172 264 ASP A N 1
ATOM 1775 C CA . ASP A 1 264 ? 28.20440 -17.03877 78.55139 1.000 25.00984 264 ASP A CA 1
ATOM 1776 C C . ASP A 1 264 ? 27.74876 -17.99048 77.45428 1.000 21.57023 264 ASP A C 1
ATOM 1777 O O . ASP A 1 264 ? 26.88045 -18.83175 77.68387 1.000 23.39011 264 ASP A O 1
ATOM 1782 N N . LEU A 1 265 ? 28.34831 -17.87574 76.27082 1.000 23.70736 265 LEU A N 1
ATOM 1783 C CA . LEU A 1 265 ? 28.11180 -18.85079 75.20929 1.000 22.14337 265 LEU A CA 1
ATOM 1784 C C . LEU A 1 265 ? 28.92186 -20.10696 75.51387 1.000 23.09670 265 LEU A C 1
ATOM 1785 O O . LEU A 1 265 ? 30.14960 -20.11802 75.36250 1.000 23.57922 265 LEU A O 1
ATOM 1790 N N . ALA A 1 266 ? 28.23615 -21.16432 75.94916 1.000 21.54615 266 ALA A N 1
ATOM 1791 C CA . ALA A 1 266 ? 28.89833 -22.37904 76.40998 1.000 22.51205 266 ALA A CA 1
ATOM 1792 C C . ALA A 1 266 ? 29.26799 -23.32339 75.27243 1.000 26.73313 266 ALA A C 1
ATOM 1793 O O . ALA A 1 266 ? 30.35500 -23.91361 75.30216 1.000 22.63575 266 ALA A O 1
ATOM 1795 N N . SER A 1 267 ? 28.40043 -23.47327 74.26643 1.000 20.33872 267 SER A N 1
ATOM 1796 C CA . SER A 1 267 ? 28.65876 -24.38750 73.15957 1.000 22.03628 267 SER A CA 1
ATOM 1797 C C . SER A 1 267 ? 27.76860 -24.03366 71.97663 1.000 21.04993 267 SER A C 1
ATOM 1798 O O . SER A 1 267 ? 26.70965 -23.41797 72.13460 1.000 21.03658 267 SER A O 1
ATOM 1801 N N . VAL A 1 268 ? 28.21431 -24.44619 70.78883 1.000 19.57985 268 VAL A N 1
ATOM 1802 C CA . VAL A 1 268 ? 27.45700 -24.31905 69.54668 1.000 20.07224 268 VAL A CA 1
ATOM 1803 C C . VAL A 1 268 ? 27.45995 -25.66979 68.84155 1.000 22.07178 268 VAL A C 1
ATOM 1804 O O . VAL A 1 268 ? 28.52958 -26.23612 68.58361 1.000 24.49547 268 VAL A O 1
ATOM 1808 N N . GLU A 1 269 ? 26.26889 -26.17592 68.52007 1.000 16.61933 269 GLU A N 1
ATOM 1809 C CA . GLU A 1 269 ? 26.08660 -27.46319 67.85872 1.000 20.19501 269 GLU A CA 1
ATOM 1810 C C . GLU A 1 269 ? 25.33708 -27.26546 66.55095 1.000 19.74944 269 GLU A C 1
ATOM 1811 O O . GLU A 1 269 ? 24.20447 -26.76918 66.55169 1.000 23.39414 269 GLU A O 1
ATOM 1817 N N . ARG A 1 270 ? 25.94414 -27.68520 65.44448 1.000 20.23672 270 ARG A N 1
ATOM 1818 C CA . ARG A 1 270 ? 25.37045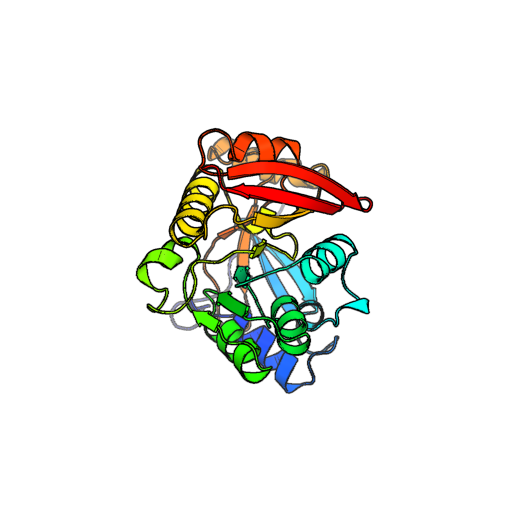 -27.48456 64.12234 1.000 20.89654 270 ARG A CA 1
ATOM 1819 C C . ARG A 1 270 ? 24.61383 -28.71206 63.63767 1.000 24.79342 270 ARG A C 1
ATOM 1820 O O . ARG A 1 270 ? 24.96781 -29.85317 63.94835 1.000 25.03324 270 ARG A O 1
ATOM 1828 N N . ALA A 1 271 ? 23.56277 -28.45890 62.85953 1.000 21.48785 271 ALA A N 1
ATOM 1829 C CA . ALA A 1 271 ? 22.90620 -29.47411 62.03738 1.000 24.13494 271 ALA A CA 1
ATOM 1830 C C . ALA A 1 271 ? 22.71440 -28.80714 60.68289 1.000 29.53030 271 ALA A C 1
ATOM 1831 O O . ALA A 1 271 ? 21.72940 -28.09473 60.45799 1.000 28.84825 271 ALA A O 1
ATOM 1833 N N . GLY A 1 272 ? 23.67331 -29.02114 59.79541 1.000 32.00102 272 GLY A N 1
ATOM 1834 C CA . GLY A 1 272 ? 23.65472 -28.34191 58.51362 1.000 32.51364 272 GLY A CA 1
ATOM 1835 C C . GLY A 1 272 ? 23.66937 -26.83910 58.70476 1.000 29.55899 272 GLY A C 1
ATOM 1836 O O . GLY A 1 272 ? 24.58980 -26.26982 59.30797 1.000 27.76980 272 GLY A O 1
ATOM 1837 N N . VAL A 1 273 ? 22.60875 -26.20183 58.20321 1.000 30.26804 273 VAL A N 1
ATOM 1838 C CA . VAL A 1 273 ? 22.47254 -24.74837 58.21085 1.000 30.52698 273 VAL A CA 1
ATOM 1839 C C . VAL A 1 273 ? 22.10052 -24.21442 59.60215 1.000 31.61584 273 VAL A C 1
ATOM 1840 O O . VAL A 1 273 ? 22.41483 -23.06113 59.93841 1.000 28.74082 273 VAL A O 1
ATOM 1844 N N . ARG A 1 274 ? 21.45282 -25.03522 60.42545 1.000 26.35835 274 ARG A N 1
ATOM 1845 C CA . ARG A 1 274 ? 20.95354 -24.64042 61.73219 1.000 24.51286 274 ARG A CA 1
ATOM 1846 C C . ARG A 1 274 ? 22.00108 -24.88516 62.80906 1.000 20.73945 274 ARG A C 1
ATOM 1847 O O . ARG A 1 274 ? 22.92037 -25.69077 62.64784 1.000 22.16297 274 ARG A O 1
ATOM 1855 N N . TYR A 1 275 ? 21.84816 -24.19203 63.93187 1.000 17.78182 275 TYR A N 1
ATOM 1856 C CA . TYR A 1 275 ? 22.67846 -24.49759 65.08414 1.000 17.69611 275 TYR A CA 1
ATOM 1857 C C . TYR A 1 275 ? 21.84555 -24.40199 66.35078 1.000 18.48424 275 TYR A C 1
ATOM 1858 O O . TYR A 1 275 ? 20.78080 -23.78325 66.37375 1.000 19.13356 275 TYR A O 1
ATOM 1867 N N . LEU A 1 276 ? 22.33518 -25.04681 67.40282 1.000 15.42698 276 LEU A N 1
ATOM 1868 C CA . LEU A 1 276 ? 21.77984 -24.91054 68.74320 1.000 18.86899 276 LEU A CA 1
ATOM 1869 C C . LEU A 1 276 ? 22.87019 -24.36817 69.65417 1.000 17.78578 276 LEU A C 1
ATOM 1870 O O . LEU A 1 276 ? 23.92337 -24.99332 69.81888 1.000 18.73504 276 LEU A O 1
ATOM 1875 N N . ALA A 1 277 ? 22.62562 -23.20363 70.22914 1.000 15.21955 277 ALA A N 1
ATOM 1876 C CA . ALA A 1 277 ? 23.55497 -22.57873 71.15127 1.000 17.42824 277 ALA A CA 1
ATOM 1877 C C . ALA A 1 277 ? 23.08159 -22.79954 72.57573 1.000 19.93455 277 ALA A C 1
ATOM 1878 O O . ALA A 1 277 ? 21.88346 -22.72153 72.86372 1.000 18.24765 277 ALA A O 1
ATOM 1880 N N . THR A 1 278 ? 24.02603 -23.09230 73.46575 1.000 18.60648 278 THR A N 1
ATOM 1881 C CA . THR A 1 278 ? 23.75298 -23.23457 74.88574 1.000 18.80638 278 THR A CA 1
ATOM 1882 C C . THR A 1 278 ? 24.39943 -22.05456 75.60107 1.000 19.51063 278 THR A C 1
ATOM 1883 O O . THR A 1 278 ? 25.62158 -21.86600 75.51447 1.000 18.30288 278 THR A O 1
ATOM 1887 N N . LEU A 1 279 ? 23.57373 -21.22538 76.23875 1.000 17.45035 279 LEU A N 1
ATOM 1888 C CA . LEU A 1 279 ? 24.04282 -20.07789 77.00956 1.000 16.36156 279 LEU A CA 1
ATOM 1889 C C . LEU A 1 279 ? 23.91295 -20.41416 78.48408 1.000 17.94891 279 LEU A C 1
ATOM 1890 O O . LEU A 1 279 ? 22.87538 -20.92260 78.91279 1.000 20.63324 279 LEU A O 1
ATOM 1895 N N . ARG A 1 280 ? 24.95884 -20.13880 79.25837 1.000 19.80252 280 ARG A N 1
ATOM 1896 C CA . ARG A 1 280 ? 24.95443 -20.43312 80.68463 1.000 17.37228 280 ARG A CA 1
ATOM 1897 C C . ARG A 1 280 ? 24.94999 -19.14282 81.48829 1.000 19.62724 280 ARG A C 1
ATOM 1898 O O . ARG A 1 280 ? 25.70447 -18.21704 81.19032 1.000 18.95013 280 ARG A O 1
ATOM 1906 N N . LEU A 1 281 ? 24.12156 -19.10439 82.52754 1.000 21.53193 281 LEU A N 1
ATOM 1907 C CA . LEU A 1 281 ? 24.07206 -17.93460 83.39713 1.000 21.61298 281 LEU A CA 1
ATOM 1908 C C . LEU A 1 281 ? 25.36175 -17.81042 84.20535 1.000 22.96563 281 LEU A C 1
ATOM 1909 O O . LEU A 1 281 ? 25.78004 -18.76234 84.86300 1.000 24.28761 281 LEU A O 1
ATOM 1914 N N . ARG A 1 282 ? 25.97017 -16.62365 84.18649 1.000 24.06277 282 ARG A N 1
ATOM 1915 C CA . ARG A 1 282 ? 27.17937 -16.39080 84.96942 1.000 31.21401 282 ARG A CA 1
ATOM 1916 C C . ARG A 1 282 ? 26.85111 -16.24720 86.44975 1.000 32.34422 282 ARG A C 1
ATOM 1917 O O . ARG A 1 282 ? 25.82240 -15.68485 86.82389 1.000 32.99738 282 ARG A O 1
ATOM 1925 N N . ASP A 1 283 ? 27.73785 -16.75591 87.29840 1.000 42.32740 283 ASP A N 1
ATOM 1926 C CA . ASP A 1 283 ? 27.50013 -16.69690 88.73726 1.000 44.56540 283 ASP A CA 1
ATOM 1927 C C . ASP A 1 283 ? 27.68489 -15.28361 89.26908 1.000 49.11504 283 ASP A C 1
ATOM 1928 O O . ASP A 1 283 ? 28.79981 -14.75770 89.26542 1.000 51.35486 283 ASP A O 1
#